Protein AF-A0A955P4W9-F1 (afdb_monomer)

pLDDT: mean 88.77, std 9.17, range [61.41, 98.38]

Structure (mmCIF, N/CA/C/O backbone):
data_AF-A0A955P4W9-F1
#
_entry.id   AF-A0A955P4W9-F1
#
loop_
_atom_site.group_PDB
_atom_site.id
_atom_site.type_symbol
_atom_site.label_atom_id
_atom_site.label_alt_id
_atom_site.label_comp_id
_atom_site.label_asym_id
_atom_site.label_entity_id
_atom_site.label_seq_id
_atom_site.pdbx_PDB_ins_code
_atom_site.Cartn_x
_atom_site.Cartn_y
_atom_site.Cartn_z
_atom_site.occupancy
_atom_site.B_iso_or_equiv
_atom_site.auth_seq_id
_atom_site.auth_comp_id
_atom_site.auth_asym_id
_atom_site.auth_atom_id
_atom_site.pdbx_PDB_model_num
ATOM 1 N N . ASN A 1 1 ? -9.754 6.193 2.866 1.00 61.41 1 ASN A N 1
ATOM 2 C CA . ASN A 1 1 ? -10.206 5.032 3.671 1.00 61.41 1 ASN A CA 1
ATOM 3 C C . ASN A 1 1 ? -10.347 5.311 5.157 1.00 61.41 1 ASN A C 1
ATOM 5 O O . ASN A 1 1 ? -11.426 5.049 5.660 1.00 61.41 1 ASN A O 1
ATOM 9 N N . GLN A 1 2 ? -9.360 5.894 5.852 1.00 69.31 2 GLN A N 1
ATOM 10 C CA . GLN A 1 2 ? -9.447 6.160 7.303 1.00 69.31 2 GLN A CA 1
ATOM 11 C C . GLN A 1 2 ? -10.784 6.787 7.753 1.00 69.31 2 GLN A C 1
ATOM 13 O O . GLN A 1 2 ? -11.453 6.241 8.621 1.00 69.31 2 GLN A O 1
ATOM 18 N N . ALA A 1 3 ? -11.234 7.875 7.120 1.00 70.75 3 ALA A N 1
ATOM 19 C CA . ALA A 1 3 ? -12.503 8.521 7.476 1.00 70.75 3 ALA A CA 1
ATOM 20 C C . ALA A 1 3 ? -13.748 7.633 7.258 1.00 70.75 3 ALA A C 1
ATOM 22 O O . ALA A 1 3 ? -14.725 7.753 7.991 1.00 70.75 3 ALA A O 1
ATOM 23 N N . VAL A 1 4 ? -13.710 6.736 6.267 1.00 76.56 4 VAL A N 1
ATOM 24 C CA . VAL A 1 4 ? -14.805 5.800 5.961 1.00 76.56 4 VAL A CA 1
ATOM 25 C C . VAL A 1 4 ? -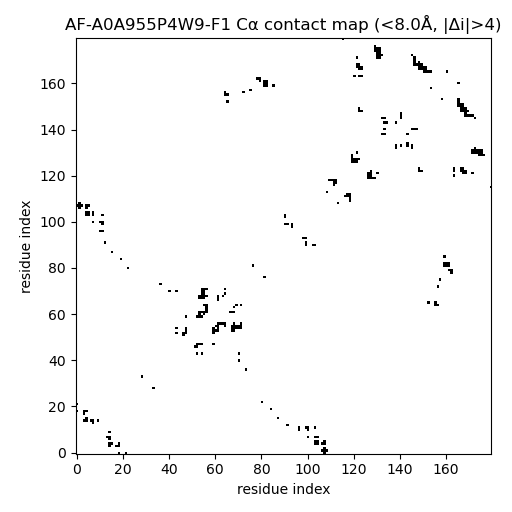14.832 4.664 6.977 1.00 76.56 4 VAL A C 1
ATOM 27 O O . VAL A 1 4 ? -15.879 4.393 7.555 1.00 76.56 4 VAL A O 1
ATOM 30 N N . LEU A 1 5 ? -13.668 4.077 7.262 1.00 79.00 5 LEU A N 1
ATOM 31 C CA . LEU A 1 5 ? -13.512 3.005 8.245 1.00 79.00 5 LEU A CA 1
ATOM 32 C C . LEU A 1 5 ? -13.791 3.474 9.680 1.00 79.00 5 LEU A C 1
ATOM 34 O O . LEU A 1 5 ? -14.217 2.680 10.505 1.00 79.00 5 LEU A O 1
ATOM 38 N N . MET A 1 6 ? -13.625 4.767 9.976 1.00 79.56 6 MET A N 1
ATOM 39 C CA . MET A 1 6 ? -14.023 5.359 11.260 1.00 79.56 6 MET A CA 1
ATOM 40 C C . MET A 1 6 ? -15.537 5.580 11.390 1.00 79.56 6 MET A C 1
ATOM 42 O O . MET A 1 6 ? -16.045 5.691 12.506 1.00 79.56 6 MET A O 1
ATOM 46 N N . ASN A 1 7 ? -16.286 5.631 10.283 1.00 79.38 7 ASN A N 1
ATOM 47 C CA . ASN A 1 7 ? -17.732 5.858 10.297 1.00 79.38 7 ASN A CA 1
ATOM 48 C C . ASN A 1 7 ? -18.530 4.541 10.389 1.00 79.38 7 ASN A C 1
ATOM 50 O O . ASN A 1 7 ? -19.458 4.287 9.622 1.00 79.38 7 ASN A O 1
ATOM 54 N N . VAL A 1 8 ? -18.199 3.703 11.376 1.00 78.94 8 VAL A N 1
ATOM 55 C CA . VAL A 1 8 ? -18.890 2.424 11.652 1.00 78.94 8 VAL A CA 1
ATOM 56 C C . VAL A 1 8 ? -20.293 2.584 12.261 1.00 78.94 8 VAL A C 1
ATOM 58 O O . VAL A 1 8 ? -20.957 1.599 12.605 1.00 78.94 8 VAL A O 1
ATOM 61 N N . GLY A 1 9 ? -20.775 3.820 12.428 1.00 75.25 9 GLY A N 1
ATOM 62 C CA . GLY A 1 9 ? -22.115 4.110 12.949 1.00 75.25 9 GLY A CA 1
ATOM 63 C C . GLY A 1 9 ? -23.231 3.508 12.090 1.00 75.25 9 GLY A C 1
ATOM 64 O O . GLY A 1 9 ? -24.272 3.127 12.619 1.00 75.25 9 GLY A O 1
ATOM 65 N N . GLU A 1 10 ? -22.982 3.341 10.789 1.00 79.44 10 GLU A N 1
ATOM 66 C CA . GLU A 1 10 ? -23.941 2.803 9.817 1.00 79.44 10 GLU A CA 1
ATOM 67 C C . GLU A 1 10 ? -23.910 1.266 9.675 1.00 79.44 10 GLU A C 1
ATOM 69 O O . GLU A 1 10 ? -24.785 0.711 9.006 1.00 79.44 10 GLU A O 1
ATOM 74 N N . GLY A 1 11 ? -22.953 0.588 10.326 1.00 90.81 11 GLY A N 1
ATOM 75 C CA . GLY A 1 11 ? -22.714 -0.861 10.240 1.00 90.81 11 GLY A CA 1
ATOM 76 C C . GLY A 1 11 ? -21.367 -1.199 9.592 1.00 90.81 11 GLY A C 1
ATOM 77 O O . GLY A 1 11 ? -20.905 -0.469 8.716 1.00 90.81 11 GLY A O 1
ATOM 78 N N . SER A 1 12 ? -20.734 -2.285 10.039 1.00 93.38 12 SER A N 1
ATOM 79 C CA . SER A 1 12 ? -19.417 -2.729 9.566 1.00 93.38 12 SER A CA 1
ATOM 80 C 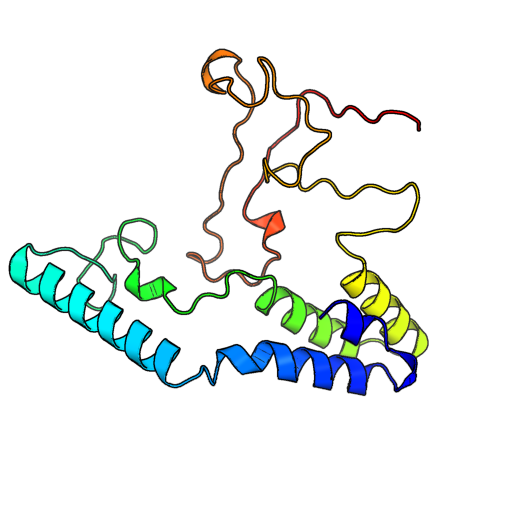C . SER A 1 12 ? -19.423 -3.070 8.073 1.00 93.38 12 SER A C 1
ATOM 82 O O . SER A 1 12 ? -18.613 -2.523 7.330 1.00 93.38 12 SER A O 1
ATOM 84 N N . ASP A 1 13 ? -20.408 -3.846 7.615 1.00 93.31 13 ASP A N 1
ATOM 85 C CA . ASP A 1 13 ? -20.540 -4.249 6.208 1.00 93.31 13 ASP A CA 1
ATOM 86 C C . ASP A 1 13 ? -20.667 -3.034 5.268 1.00 93.31 13 ASP A C 1
ATOM 88 O O . ASP A 1 13 ? -20.016 -2.975 4.231 1.00 93.31 13 ASP A O 1
ATOM 92 N N . LYS A 1 14 ? -21.430 -2.001 5.659 1.00 93.69 14 LYS A N 1
ATOM 93 C CA . LYS A 1 14 ? -21.551 -0.762 4.864 1.00 93.69 14 LYS A CA 1
ATOM 94 C C . LYS A 1 14 ? -20.262 0.052 4.830 1.00 93.69 14 LYS A C 1
ATOM 96 O O . LYS A 1 14 ? -19.997 0.744 3.849 1.00 93.69 14 LYS A O 1
ATOM 101 N N . ALA A 1 15 ? -19.498 0.049 5.922 1.00 94.25 15 ALA A N 1
ATOM 102 C CA . ALA A 1 15 ? -18.210 0.730 5.964 1.00 94.25 15 ALA A CA 1
ATOM 103 C C . ALA A 1 15 ? -17.190 0.024 5.057 1.00 94.25 15 ALA A C 1
ATOM 105 O O . ALA A 1 15 ? -16.454 0.710 4.349 1.00 94.25 15 ALA A O 1
ATOM 106 N N . ILE A 1 16 ? -17.201 -1.315 5.040 1.00 95.19 16 ILE A N 1
ATOM 107 C CA . ILE A 1 16 ? -16.397 -2.140 4.129 1.00 95.19 16 ILE A CA 1
ATOM 108 C C . ILE A 1 16 ? -16.798 -1.869 2.678 1.00 95.19 16 ILE A C 1
ATOM 110 O O . ILE A 1 16 ? -15.950 -1.429 1.914 1.00 95.19 16 ILE A O 1
ATOM 114 N N . GLU A 1 17 ? -18.084 -1.978 2.328 1.00 95.31 17 GLU A N 1
ATOM 115 C CA . GLU A 1 17 ? -18.583 -1.741 0.961 1.00 95.31 17 GLU A CA 1
ATOM 116 C C . GLU A 1 17 ? -18.163 -0.359 0.427 1.00 95.31 17 GLU A C 1
ATOM 118 O O . GLU A 1 17 ? -17.693 -0.213 -0.702 1.00 95.31 17 GLU A O 1
ATOM 123 N N . LYS A 1 18 ? -18.268 0.684 1.262 1.00 95.06 18 LYS A N 1
ATOM 124 C CA . LYS A 1 18 ? -17.809 2.033 0.902 1.00 95.06 18 LYS A CA 1
ATOM 125 C C . LYS A 1 18 ? -16.294 2.106 0.713 1.00 95.06 18 LYS A C 1
ATOM 127 O O . LYS A 1 18 ? -15.834 2.820 -0.175 1.00 95.06 18 LYS A O 1
ATOM 132 N N . ALA A 1 19 ? -15.516 1.439 1.563 1.00 94.75 19 ALA A N 1
ATOM 133 C CA . ALA A 1 19 ? -14.062 1.431 1.454 1.00 94.75 19 ALA A CA 1
ATOM 134 C C . ALA A 1 19 ? -13.599 0.661 0.207 1.00 94.75 19 ALA A C 1
ATOM 136 O O . ALA A 1 19 ? -12.754 1.165 -0.528 1.00 94.75 19 ALA A O 1
ATOM 137 N N . GLU A 1 20 ? -14.192 -0.499 -0.067 1.00 95.44 20 GLU A N 1
ATOM 138 C CA . GLU A 1 20 ? -13.963 -1.291 -1.278 1.00 95.44 20 GLU A CA 1
ATOM 139 C C . GLU A 1 20 ? -14.326 -0.507 -2.536 1.00 95.44 20 GLU A C 1
ATOM 141 O O . GLU A 1 20 ? -13.538 -0.472 -3.475 1.00 95.44 20 GLU A O 1
ATOM 146 N N . SER A 1 21 ? -15.457 0.207 -2.535 1.00 95.00 21 SER A N 1
ATOM 147 C CA . SER A 1 21 ? -15.841 1.058 -3.664 1.00 95.00 21 SER A CA 1
ATOM 148 C C . SER A 1 21 ? -14.802 2.139 -3.963 1.00 95.00 21 SER A C 1
ATOM 150 O O . SER A 1 21 ? -14.566 2.416 -5.133 1.00 95.00 21 SER A O 1
ATOM 152 N N . ILE A 1 22 ? -14.188 2.745 -2.940 1.00 94.19 22 ILE A N 1
ATOM 153 C CA . ILE A 1 22 ? -13.123 3.746 -3.127 1.00 94.19 22 ILE A CA 1
ATOM 154 C C . ILE A 1 22 ? -11.854 3.082 -3.665 1.00 94.19 22 ILE A C 1
ATOM 156 O O . ILE A 1 22 ? -11.190 3.627 -4.541 1.00 94.19 22 ILE A O 1
ATOM 160 N N . LEU A 1 23 ? -11.497 1.906 -3.144 1.00 94.38 23 LEU A N 1
ATOM 161 C CA . LEU A 1 23 ? -10.341 1.152 -3.629 1.00 94.38 23 LEU A CA 1
ATOM 162 C C . LEU A 1 23 ? -10.510 0.740 -5.100 1.00 94.38 23 LEU A C 1
ATOM 164 O O . LEU A 1 23 ? -9.555 0.846 -5.871 1.00 94.38 23 LEU A O 1
ATOM 168 N N . ALA A 1 24 ? -11.723 0.346 -5.490 1.00 94.25 24 ALA A N 1
ATOM 169 C CA . ALA A 1 24 ? -12.083 -0.058 -6.845 1.00 94.25 24 ALA A CA 1
ATOM 170 C C . ALA A 1 24 ? -12.104 1.100 -7.861 1.00 94.25 24 ALA A C 1
ATOM 172 O O . ALA A 1 24 ? -12.077 0.846 -9.064 1.00 94.25 24 ALA A O 1
ATOM 173 N N . GLU A 1 25 ? -12.085 2.371 -7.432 1.00 92.69 25 GLU A N 1
ATOM 174 C CA . GLU A 1 25 ? -11.976 3.517 -8.356 1.00 92.69 25 GLU A CA 1
ATOM 175 C C . GLU A 1 25 ? -10.726 3.424 -9.248 1.00 92.69 25 GLU A C 1
ATOM 177 O O . GLU A 1 25 ? -10.744 3.877 -10.392 1.00 92.69 25 GLU A O 1
ATOM 182 N N . ALA A 1 26 ? -9.653 2.789 -8.761 1.00 91.31 26 ALA A N 1
ATOM 183 C CA . ALA A 1 26 ? -8.431 2.594 -9.538 1.00 91.31 26 ALA A CA 1
ATOM 184 C C . ALA A 1 26 ? -8.606 1.634 -10.733 1.00 91.31 26 ALA A C 1
ATOM 186 O O . ALA A 1 26 ? -7.827 1.713 -11.679 1.00 91.31 26 ALA A O 1
ATOM 187 N N . ASP A 1 27 ? -9.634 0.777 -10.729 1.00 92.75 27 ASP A N 1
ATOM 188 C CA . ASP A 1 27 ? -9.938 -0.142 -11.839 1.00 92.75 27 ASP A CA 1
ATOM 189 C C . ASP A 1 27 ? -10.710 0.560 -12.970 1.00 92.75 27 ASP A C 1
ATOM 191 O O . ASP A 1 27 ? -10.841 0.043 -14.085 1.00 92.75 27 ASP A O 1
ATOM 195 N N . HIS A 1 28 ? -11.221 1.761 -12.692 1.00 93.62 28 HIS A N 1
ATOM 196 C CA . HIS A 1 28 ? -11.973 2.596 -13.622 1.00 93.62 28 HIS A CA 1
ATOM 197 C C . HIS A 1 28 ? -11.404 4.019 -13.648 1.00 93.62 28 HIS A C 1
ATOM 199 O O . HIS A 1 28 ? -12.106 4.981 -13.316 1.00 93.62 28 HIS A O 1
ATOM 205 N N . PRO A 1 29 ? -10.123 4.178 -14.027 1.00 92.12 29 PRO A N 1
ATOM 206 C CA . PRO A 1 29 ? -9.473 5.470 -13.961 1.00 92.12 29 PRO A CA 1
ATOM 207 C C . PRO A 1 29 ? -10.071 6.443 -14.995 1.00 92.12 29 PRO A C 1
ATOM 209 O O . PRO A 1 29 ? -10.583 6.017 -16.037 1.00 92.12 29 PRO A O 1
ATOM 212 N N . PRO A 1 30 ? -9.976 7.766 -14.758 1.00 95.00 30 PRO A N 1
ATOM 213 C CA . PRO A 1 30 ? -10.350 8.770 -15.748 1.00 95.00 30 PRO A CA 1
ATOM 214 C C . PRO A 1 30 ? -9.655 8.532 -17.093 1.00 95.00 30 PRO A C 1
ATOM 216 O O . PRO A 1 30 ? -8.558 7.961 -17.153 1.00 95.00 30 PRO A O 1
ATOM 219 N N . LYS A 1 31 ? -10.273 9.003 -18.182 1.00 96.00 31 LYS A N 1
ATOM 220 C CA . LYS A 1 31 ? -9.756 8.798 -19.542 1.00 96.00 31 LYS A CA 1
ATOM 221 C C . LYS A 1 31 ? -8.309 9.275 -19.675 1.00 96.00 31 LYS A C 1
ATOM 223 O O . LYS A 1 31 ? -7.508 8.603 -20.303 1.00 96.00 31 LYS A O 1
ATOM 228 N N . GLU A 1 32 ? -7.959 10.383 -19.035 1.00 96.56 32 GLU A N 1
ATOM 229 C CA . GLU A 1 32 ? -6.618 10.966 -19.077 1.00 96.56 32 GLU A CA 1
ATOM 230 C C . GLU A 1 32 ? -5.553 10.011 -18.520 1.00 96.56 32 GLU A C 1
ATOM 232 O O . GLU A 1 32 ? -4.461 9.910 -19.072 1.00 96.56 32 GLU A O 1
ATOM 237 N N . ILE A 1 33 ? -5.873 9.281 -17.448 1.00 94.75 33 ILE A N 1
ATOM 238 C CA . ILE A 1 33 ? -4.969 8.296 -16.844 1.00 94.75 33 ILE A CA 1
ATOM 239 C C . ILE A 1 33 ? -4.866 7.049 -17.729 1.00 94.75 33 ILE A C 1
ATOM 241 O O . ILE A 1 33 ? -3.767 6.528 -17.914 1.00 94.75 33 ILE A O 1
ATOM 245 N N . SER A 1 34 ? -5.981 6.606 -18.320 1.00 95.38 34 SER A N 1
ATOM 246 C CA . SER A 1 34 ? -5.978 5.510 -19.303 1.00 95.38 34 SER A CA 1
ATOM 247 C C . SER A 1 34 ? -5.113 5.850 -20.524 1.00 95.38 34 SER A C 1
ATOM 249 O O . SER A 1 34 ? -4.244 5.065 -20.895 1.00 95.38 34 SER A O 1
ATOM 251 N N . ASP A 1 35 ? -5.279 7.052 -21.085 1.00 97.38 35 ASP A N 1
ATOM 252 C CA . ASP A 1 35 ? -4.497 7.555 -22.220 1.00 97.38 35 ASP A CA 1
ATOM 253 C C . ASP A 1 35 ? -2.992 7.626 -21.861 1.00 97.38 35 ASP A C 1
ATOM 255 O O . ASP A 1 35 ? -2.131 7.244 -22.653 1.00 97.38 35 ASP A O 1
ATOM 259 N N . MET A 1 36 ? -2.646 8.072 -20.644 1.00 96.88 36 MET A N 1
ATOM 260 C CA . MET A 1 36 ? -1.255 8.082 -20.163 1.00 96.88 36 MET A CA 1
ATOM 261 C C . MET A 1 36 ? -0.673 6.673 -20.026 1.00 96.88 36 MET A C 1
ATOM 263 O O . MET A 1 36 ? 0.496 6.458 -20.350 1.00 96.88 36 MET A O 1
ATOM 267 N N . ARG A 1 37 ? -1.472 5.714 -19.547 1.00 96.12 37 ARG A N 1
ATOM 268 C CA . ARG A 1 37 ? -1.068 4.311 -19.440 1.00 96.12 37 ARG A CA 1
ATOM 269 C C . ARG A 1 37 ? -0.760 3.732 -20.820 1.00 96.12 37 ARG A C 1
ATOM 271 O O . ARG A 1 37 ? 0.291 3.121 -20.993 1.00 96.12 37 ARG A O 1
ATOM 278 N N . GLU A 1 38 ? -1.638 3.950 -21.799 1.00 97.50 38 GLU A N 1
ATOM 279 C CA . GLU A 1 38 ? -1.414 3.545 -23.194 1.00 97.50 38 GLU A CA 1
ATOM 280 C C . GLU A 1 38 ? -0.147 4.189 -23.766 1.00 97.50 38 GLU A C 1
ATOM 282 O O . GLU A 1 38 ? 0.700 3.496 -24.322 1.00 97.50 38 GLU A O 1
ATOM 287 N N . TYR A 1 39 ? 0.065 5.480 -23.510 1.00 98.12 39 TYR A N 1
ATOM 288 C CA . TYR A 1 39 ? 1.277 6.167 -23.947 1.00 98.12 39 TYR A CA 1
ATOM 289 C C . TYR A 1 39 ? 2.564 5.564 -23.352 1.00 98.12 39 TYR A C 1
ATOM 291 O O . TYR A 1 39 ? 3.572 5.445 -24.047 1.00 98.12 39 TYR A O 1
ATOM 299 N N . ILE A 1 40 ? 2.553 5.126 -22.086 1.00 97.50 40 ILE A N 1
ATOM 300 C CA . ILE A 1 40 ? 3.691 4.405 -21.484 1.00 97.50 40 ILE A CA 1
ATOM 301 C C . ILE A 1 40 ? 3.936 3.067 -22.198 1.00 97.50 40 ILE A C 1
ATOM 303 O O . ILE A 1 40 ? 5.091 2.702 -22.431 1.00 97.50 40 ILE A O 1
ATOM 307 N N . VAL A 1 41 ? 2.871 2.340 -22.553 1.00 97.88 41 VAL A N 1
ATOM 308 C CA . VAL A 1 41 ? 2.959 1.066 -23.288 1.00 97.88 41 VAL A CA 1
ATOM 309 C C . VAL A 1 41 ? 3.588 1.281 -24.667 1.00 97.88 41 VAL A C 1
ATOM 311 O O . VAL A 1 41 ? 4.479 0.514 -25.046 1.00 97.88 41 VAL A O 1
ATOM 314 N N . ASP A 1 42 ? 3.171 2.331 -25.375 1.00 98.25 42 ASP A N 1
ATOM 315 C CA . ASP A 1 42 ? 3.703 2.702 -26.689 1.00 98.25 42 ASP A CA 1
ATOM 316 C C . ASP A 1 42 ? 5.184 3.085 -26.598 1.00 98.25 42 ASP A C 1
ATOM 318 O O . ASP A 1 42 ? 6.013 2.526 -27.314 1.00 98.25 42 ASP A O 1
ATOM 322 N N . LEU A 1 43 ? 5.564 3.927 -25.630 1.00 98.06 43 LEU A N 1
ATOM 323 C CA . LEU A 1 43 ? 6.971 4.267 -25.387 1.00 98.06 43 LEU A CA 1
ATOM 324 C C . LEU A 1 43 ? 7.825 3.030 -25.076 1.00 98.06 43 LEU A C 1
ATOM 326 O O . LEU A 1 43 ? 8.975 2.935 -25.506 1.00 98.06 43 LEU A O 1
ATOM 330 N N . CYS A 1 44 ? 7.283 2.065 -24.332 1.00 97.19 44 CYS A N 1
ATOM 331 C CA . CYS A 1 44 ? 7.974 0.807 -24.062 1.00 97.19 44 CYS A CA 1
ATOM 332 C C . CYS A 1 44 ? 8.183 -0.024 -25.338 1.00 97.19 44 CYS A C 1
ATOM 334 O O . CYS A 1 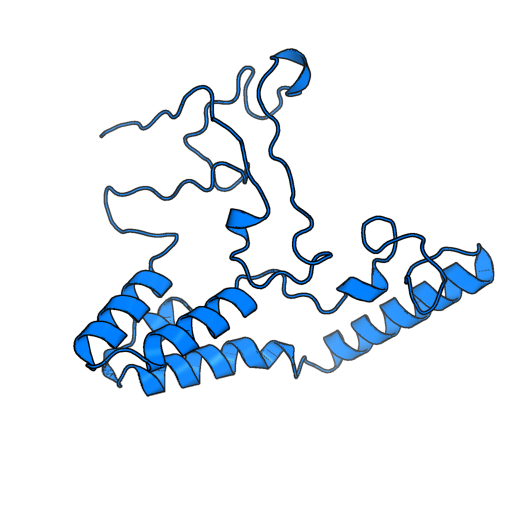44 ? 9.209 -0.697 -25.449 1.00 97.19 44 CYS A O 1
ATOM 336 N N . ALA A 1 45 ? 7.243 0.019 -26.289 1.00 98.00 45 ALA A N 1
ATOM 337 C CA . ALA A 1 45 ? 7.395 -0.607 -27.602 1.00 98.00 45 ALA A CA 1
ATOM 338 C C . ALA A 1 45 ? 8.453 0.112 -28.454 1.00 98.00 45 ALA A C 1
ATOM 340 O O . ALA A 1 45 ? 9.367 -0.542 -28.954 1.00 98.00 45 ALA A O 1
ATOM 341 N N . ASP A 1 46 ? 8.417 1.444 -28.517 1.00 98.31 46 ASP A N 1
ATOM 342 C CA . ASP A 1 46 ? 9.407 2.248 -29.246 1.00 98.31 46 ASP A CA 1
ATOM 343 C C . ASP A 1 46 ? 10.836 2.019 -28.719 1.00 98.31 46 ASP A C 1
ATOM 345 O O . ASP A 1 46 ? 11.801 1.915 -29.484 1.00 98.31 46 ASP A O 1
ATOM 349 N N . LEU A 1 47 ? 11.005 1.906 -27.397 1.00 97.19 47 LEU A N 1
ATOM 350 C CA . LEU A 1 47 ? 12.298 1.611 -26.767 1.00 97.19 47 LEU A CA 1
ATOM 351 C C . LEU A 1 47 ? 12.798 0.196 -27.092 1.00 97.19 47 LEU A C 1
ATOM 353 O O . LEU A 1 47 ? 14.003 -0.017 -27.262 1.00 97.19 47 LEU A O 1
ATOM 357 N N . TRP A 1 48 ? 11.892 -0.774 -27.200 1.00 97.44 48 TRP A N 1
ATOM 358 C CA . TRP A 1 48 ? 12.242 -2.116 -27.650 1.00 97.44 48 TRP A CA 1
ATOM 359 C C . TRP A 1 48 ? 12.690 -2.111 -29.116 1.00 97.44 48 TRP A C 1
ATOM 361 O O . TRP A 1 48 ? 13.755 -2.638 -29.430 1.00 97.44 48 TRP A O 1
ATOM 371 N N . GLU A 1 49 ? 11.933 -1.470 -30.004 1.00 98.12 49 GLU A N 1
ATOM 372 C CA . GLU A 1 49 ? 12.249 -1.429 -31.436 1.00 98.12 49 GLU A CA 1
ATOM 373 C C . GLU A 1 49 ? 13.537 -0.655 -31.739 1.00 98.12 49 GLU A C 1
ATOM 375 O O . GLU A 1 49 ? 14.324 -1.060 -32.595 1.00 98.12 49 GLU A O 1
ATOM 380 N N . SER A 1 50 ? 13.775 0.448 -31.028 1.00 98.38 50 SER A N 1
ATOM 381 C CA . SER A 1 50 ? 14.919 1.325 -31.287 1.00 98.38 50 SER A CA 1
ATOM 382 C C . SER A 1 50 ? 16.240 0.788 -30.738 1.00 98.38 50 SER A C 1
ATOM 384 O O . SER A 1 50 ? 17.265 0.871 -31.418 1.00 98.38 50 SER A O 1
ATOM 386 N N . ILE A 1 51 ? 16.242 0.270 -29.506 1.00 97.75 51 ILE A N 1
ATOM 387 C CA . ILE A 1 51 ? 17.475 -0.089 -28.786 1.00 97.75 51 ILE A CA 1
ATOM 388 C C . ILE A 1 51 ? 17.418 -1.461 -28.102 1.00 97.75 51 ILE A C 1
ATOM 390 O O . ILE A 1 51 ? 18.367 -1.830 -27.409 1.00 97.75 51 ILE A O 1
ATOM 394 N N . GLY A 1 52 ? 16.337 -2.224 -28.273 1.00 95.88 52 GLY A N 1
ATOM 395 C CA . GLY A 1 52 ? 16.176 -3.540 -27.652 1.00 95.88 52 GLY A CA 1
ATOM 396 C C . GLY A 1 52 ? 15.953 -3.484 -26.142 1.00 95.88 52 GLY A C 1
ATOM 397 O O . GLY A 1 52 ? 16.341 -4.413 -25.432 1.00 95.88 52 GLY A O 1
ATOM 398 N N . PHE A 1 53 ? 15.378 -2.397 -25.612 1.00 95.94 53 PHE A N 1
ATOM 399 C CA . PHE A 1 53 ? 15.171 -2.278 -24.170 1.00 95.94 53 PHE A CA 1
ATOM 400 C C . PHE A 1 53 ? 14.053 -3.209 -23.672 1.00 95.94 53 PHE A C 1
ATOM 402 O O . PHE A 1 53 ? 12.903 -3.113 -24.093 1.00 95.94 53 PHE A O 1
ATOM 409 N N . GLN A 1 54 ? 14.398 -4.114 -22.755 1.00 96.00 54 GLN A N 1
ATOM 410 C CA . GLN A 1 54 ? 13.525 -5.192 -22.287 1.00 96.00 54 GLN A CA 1
ATOM 411 C C . GLN A 1 54 ? 12.640 -4.741 -21.119 1.00 96.00 54 GLN A C 1
ATOM 413 O O . GLN A 1 54 ? 12.972 -4.964 -19.955 1.00 96.00 54 GLN A O 1
ATOM 418 N N . THR A 1 55 ? 11.514 -4.097 -21.423 1.00 96.38 55 THR A N 1
ATOM 419 C CA . THR A 1 55 ? 10.616 -3.508 -20.409 1.00 96.38 55 THR A CA 1
ATOM 420 C C . THR A 1 55 ? 9.577 -4.466 -19.824 1.00 96.38 55 THR A C 1
ATOM 422 O O . THR A 1 55 ? 8.817 -4.065 -18.949 1.00 96.38 55 THR A O 1
ATOM 425 N N . SER A 1 56 ? 9.560 -5.728 -20.257 1.00 96.06 56 SER A N 1
ATOM 426 C CA . SER A 1 56 ? 8.647 -6.783 -19.795 1.00 96.06 56 SER A CA 1
ATOM 427 C C . SER A 1 56 ? 9.316 -8.149 -19.929 1.00 96.06 56 SER A C 1
ATOM 429 O O . SER A 1 56 ? 10.060 -8.381 -20.891 1.00 96.06 56 SER A O 1
ATOM 431 N N . VAL A 1 57 ? 9.047 -9.059 -18.990 1.00 94.31 57 VAL A N 1
ATOM 432 C CA . VAL A 1 57 ? 9.548 -10.442 -19.035 1.00 94.31 57 VAL A CA 1
ATOM 433 C C . VAL A 1 57 ? 8.905 -11.203 -20.187 1.00 94.31 57 VAL A C 1
ATOM 435 O O . VAL A 1 57 ? 9.610 -11.706 -21.060 1.00 94.31 57 VAL A O 1
ATOM 438 N N . GLU A 1 58 ? 7.575 -11.260 -20.223 1.00 94.25 58 GLU A N 1
ATOM 439 C CA . GLU A 1 58 ? 6.850 -12.046 -21.224 1.00 94.25 58 GLU A CA 1
ATOM 440 C C . GLU A 1 58 ? 6.942 -11.412 -22.617 1.00 94.25 58 GLU A C 1
ATOM 442 O O . GLU A 1 58 ? 7.206 -12.107 -23.598 1.00 94.25 58 GLU A O 1
ATOM 447 N N . LYS A 1 59 ? 6.775 -10.085 -22.713 1.00 95.38 59 LYS A N 1
ATOM 448 C CA . LYS A 1 59 ? 6.671 -9.399 -24.009 1.00 95.38 59 LYS A CA 1
ATOM 449 C C . LYS A 1 59 ? 8.026 -9.100 -24.653 1.00 95.38 59 LYS A C 1
ATOM 451 O O . LYS A 1 59 ? 8.155 -9.210 -25.870 1.00 95.38 59 LYS A O 1
ATOM 456 N N . TYR A 1 60 ? 9.026 -8.716 -23.858 1.00 95.56 60 TYR A N 1
ATOM 457 C CA . TYR A 1 60 ? 10.330 -8.246 -24.357 1.00 95.56 60 TYR A CA 1
ATOM 458 C C . TYR A 1 60 ? 11.522 -9.066 -23.833 1.00 95.56 60 TYR A C 1
ATOM 460 O O . TYR A 1 60 ? 12.681 -8.722 -24.078 1.00 95.56 60 TYR A O 1
ATOM 468 N N . GLY A 1 61 ? 11.265 -10.179 -23.139 1.00 93.31 61 GLY A N 1
ATOM 469 C CA . GLY A 1 61 ? 12.292 -11.143 -22.746 1.00 93.31 61 GLY A CA 1
ATOM 470 C C . GLY A 1 61 ? 13.225 -10.661 -21.636 1.00 93.31 61 GLY A C 1
ATOM 471 O O . GLY A 1 61 ? 14.380 -11.092 -21.594 1.00 93.31 61 GLY A O 1
ATOM 472 N N . ALA A 1 62 ? 12.770 -9.756 -20.762 1.00 93.38 62 ALA A N 1
ATOM 473 C CA . ALA A 1 62 ? 13.545 -9.364 -19.589 1.00 93.38 62 ALA A CA 1
ATOM 474 C C . ALA A 1 62 ? 13.871 -10.593 -18.720 1.00 93.38 62 ALA A C 1
ATOM 476 O O . ALA A 1 62 ? 13.047 -11.488 -18.545 1.00 93.38 62 ALA A O 1
ATOM 477 N N . ASN A 1 63 ? 15.075 -10.635 -18.144 1.00 88.56 63 ASN A N 1
ATOM 478 C CA . ASN A 1 63 ? 15.535 -11.800 -17.377 1.00 88.56 63 ASN A CA 1
ATOM 479 C C . ASN A 1 63 ? 14.703 -12.060 -16.107 1.00 88.56 63 ASN A C 1
ATOM 481 O O . ASN A 1 63 ? 14.564 -13.200 -15.672 1.00 88.56 63 ASN A O 1
ATOM 485 N N . SER A 1 64 ? 14.194 -11.001 -15.476 1.00 86.38 64 SER A N 1
ATOM 486 C CA . SER A 1 64 ? 13.261 -11.092 -14.355 1.00 86.38 64 SER A CA 1
ATOM 487 C C . SER A 1 64 ? 12.566 -9.756 -14.121 1.00 86.38 64 SER A C 1
ATOM 489 O O . SER A 1 64 ? 13.061 -8.706 -14.534 1.00 86.38 64 SER A O 1
ATOM 491 N N . GLY A 1 65 ? 11.470 -9.791 -13.362 1.00 83.31 65 GLY A N 1
ATOM 492 C CA . GLY A 1 65 ? 10.735 -8.597 -12.949 1.00 83.31 65 GLY A CA 1
ATOM 493 C C . GLY A 1 65 ? 11.567 -7.568 -12.162 1.00 83.31 65 GLY A C 1
ATOM 494 O O . GLY A 1 65 ? 11.281 -6.379 -12.159 1.00 83.31 65 GLY A O 1
ATOM 495 N N . HIS A 1 66 ? 12.673 -7.993 -11.539 1.00 73.31 66 HIS A N 1
ATOM 496 C CA . HIS A 1 66 ? 13.460 -7.148 -10.631 1.00 73.31 66 HIS A CA 1
ATOM 497 C C . HIS A 1 66 ? 14.287 -6.077 -11.359 1.00 73.31 66 HIS A C 1
ATOM 499 O O . HIS A 1 66 ? 14.863 -5.199 -10.716 1.00 73.31 66 HIS A O 1
ATOM 505 N N . ARG A 1 67 ? 14.460 -6.196 -12.682 1.00 74.44 67 ARG A N 1
ATOM 506 C CA . ARG A 1 67 ? 15.315 -5.300 -13.466 1.00 74.44 67 ARG A CA 1
ATOM 507 C C . ARG A 1 67 ? 14.623 -4.906 -14.756 1.00 74.44 67 ARG A C 1
ATOM 509 O O . ARG A 1 67 ? 14.408 -5.752 -15.612 1.00 74.44 67 ARG A O 1
ATOM 516 N N . ALA A 1 68 ? 14.371 -3.608 -14.900 1.00 80.62 68 ALA A N 1
ATOM 517 C CA . ALA A 1 68 ? 13.881 -2.958 -16.116 1.00 80.62 68 ALA A CA 1
ATOM 518 C C . ALA A 1 68 ? 12.497 -3.391 -16.632 1.00 80.62 68 ALA A C 1
ATOM 520 O O . ALA A 1 68 ? 11.957 -2.671 -17.464 1.00 80.62 68 ALA A O 1
ATOM 521 N N . ALA A 1 69 ? 11.893 -4.461 -16.102 1.00 92.94 69 ALA A N 1
ATOM 522 C CA . ALA A 1 69 ? 10.567 -4.969 -16.458 1.00 92.94 69 ALA A CA 1
ATOM 523 C C . ALA A 1 69 ? 9.402 -4.078 -15.966 1.00 92.94 69 ALA A C 1
ATOM 525 O O . ALA A 1 69 ? 8.407 -4.562 -15.439 1.00 92.94 69 ALA A O 1
ATOM 526 N N . ILE A 1 70 ? 9.546 -2.757 -16.090 1.00 92.06 70 ILE A N 1
ATOM 527 C CA . ILE A 1 70 ? 8.636 -1.746 -15.540 1.00 92.06 70 ILE A CA 1
ATOM 528 C C . ILE A 1 70 ? 7.197 -1.896 -16.039 1.00 92.06 70 ILE A C 1
ATOM 530 O O . ILE A 1 70 ? 6.269 -1.560 -15.311 1.00 92.06 70 ILE A O 1
ATOM 534 N N . LEU A 1 71 ? 7.011 -2.410 -17.259 1.00 95.31 71 LEU A N 1
ATOM 535 C CA . LEU A 1 71 ? 5.696 -2.554 -17.871 1.00 95.31 71 LEU A CA 1
ATOM 536 C C . LEU A 1 71 ? 4.845 -3.591 -17.131 1.00 95.31 71 LEU A C 1
ATOM 538 O O . LEU A 1 71 ? 3.633 -3.425 -17.044 1.00 95.31 71 LEU A O 1
ATOM 542 N N . ASP A 1 72 ? 5.481 -4.612 -16.552 1.00 94.94 72 ASP A N 1
ATOM 543 C CA . ASP A 1 72 ? 4.796 -5.687 -15.828 1.00 94.94 72 ASP A CA 1
ATOM 544 C C . ASP A 1 72 ? 4.209 -5.196 -14.486 1.00 94.94 72 ASP A C 1
ATOM 546 O O . ASP A 1 72 ? 3.311 -5.829 -13.939 1.00 94.94 72 ASP A O 1
ATOM 550 N N . TYR A 1 73 ? 4.681 -4.054 -13.967 1.00 93.12 73 TYR A N 1
ATOM 551 C CA . TYR A 1 73 ? 4.288 -3.493 -12.664 1.00 93.12 73 TYR A CA 1
ATOM 552 C C . TYR A 1 73 ? 3.471 -2.203 -12.764 1.00 93.12 73 TYR A C 1
ATOM 554 O O . TYR A 1 73 ? 3.191 -1.580 -11.742 1.00 93.12 73 TYR A O 1
ATOM 562 N N . LEU A 1 74 ? 3.107 -1.785 -13.980 1.00 92.56 74 LEU A N 1
ATOM 563 C CA . LEU A 1 74 ? 2.508 -0.474 -14.244 1.00 92.56 74 LEU A CA 1
ATOM 564 C C . LEU A 1 74 ? 1.236 -0.214 -13.423 1.00 92.56 74 LEU A C 1
ATOM 566 O O . LEU A 1 74 ? 0.998 0.914 -13.000 1.00 92.56 74 LEU A O 1
ATOM 570 N N . ASP A 1 75 ? 0.461 -1.269 -13.178 1.00 91.50 75 ASP A N 1
ATOM 571 C CA . ASP A 1 75 ? -0.839 -1.200 -12.508 1.00 91.50 75 ASP A CA 1
ATOM 572 C C . ASP A 1 75 ? -0.790 -1.678 -11.043 1.00 91.50 75 ASP A C 1
ATOM 574 O O . ASP A 1 75 ? -1.827 -1.823 -10.396 1.00 91.50 75 ASP A O 1
ATOM 578 N N . VAL A 1 76 ? 0.402 -1.945 -10.494 1.00 92.00 76 VAL A N 1
ATOM 579 C CA . VAL A 1 76 ? 0.539 -2.362 -9.090 1.00 92.00 76 VAL A CA 1
ATOM 580 C C . VAL A 1 76 ? 0.192 -1.186 -8.167 1.00 92.00 76 VAL A C 1
ATOM 582 O O . VAL A 1 76 ? 0.748 -0.095 -8.328 1.00 92.00 76 VAL A O 1
ATOM 585 N N . PRO A 1 77 ? -0.707 -1.368 -7.179 1.00 92.94 77 PRO A N 1
ATOM 586 C CA . PRO A 1 77 ? -1.108 -0.289 -6.291 1.00 92.94 77 PRO A CA 1
ATOM 587 C C . PRO A 1 77 ? 0.069 0.186 -5.434 1.00 92.94 77 PRO A C 1
ATOM 589 O O . PRO A 1 77 ? 0.741 -0.594 -4.767 1.00 92.94 77 PRO A O 1
ATOM 592 N N . LEU A 1 78 ? 0.271 1.505 -5.398 1.00 90.44 78 LEU A N 1
ATOM 593 C CA . LEU A 1 78 ? 1.273 2.165 -4.550 1.00 90.44 78 LEU A CA 1
ATOM 594 C C . LEU A 1 78 ? 0.735 2.511 -3.151 1.00 90.44 78 LEU A C 1
ATOM 596 O O . LEU A 1 78 ? 1.290 3.357 -2.452 1.00 90.44 78 LEU A O 1
ATOM 600 N N . ASN A 1 79 ? -0.376 1.895 -2.756 1.00 92.25 79 ASN A N 1
ATOM 601 C CA . ASN A 1 79 ? -1.009 2.051 -1.454 1.00 92.25 79 ASN A CA 1
ATOM 602 C C . ASN A 1 79 ? -1.331 0.669 -0.858 1.00 92.25 79 ASN A C 1
ATOM 604 O O . ASN A 1 79 ? -1.137 -0.365 -1.491 1.00 92.25 79 ASN A O 1
ATOM 608 N N . ASP A 1 80 ? -1.871 0.660 0.357 1.00 94.81 80 ASP A N 1
ATOM 609 C CA . ASP A 1 80 ? -2.216 -0.554 1.103 1.00 94.81 80 ASP A CA 1
ATOM 610 C C . ASP A 1 80 ? -3.481 -1.288 0.575 1.00 94.81 80 ASP A C 1
ATOM 612 O O . ASP A 1 80 ? -4.066 -2.084 1.306 1.00 94.81 80 ASP A O 1
ATOM 616 N N . ARG A 1 81 ? -3.940 -1.044 -0.670 1.00 95.62 81 ARG A N 1
ATOM 617 C CA . ARG A 1 81 ? -5.201 -1.591 -1.226 1.00 95.62 81 ARG A CA 1
ATOM 618 C C . ARG A 1 81 ? -5.331 -3.101 -1.049 1.00 95.62 81 ARG A C 1
ATOM 620 O O . ARG A 1 81 ? -6.296 -3.547 -0.442 1.00 95.62 81 ARG A O 1
ATOM 627 N N . TRP A 1 82 ? -4.370 -3.872 -1.559 1.00 96.44 82 TRP A N 1
ATOM 628 C CA . TRP A 1 82 ? -4.447 -5.336 -1.517 1.00 96.44 82 TRP A CA 1
ATOM 629 C C . TRP A 1 82 ? -4.465 -5.883 -0.091 1.00 96.44 82 TRP A C 1
ATOM 631 O O . TRP A 1 82 ? -5.205 -6.814 0.204 1.00 96.44 82 TRP A O 1
ATOM 641 N N . TRP A 1 83 ? -3.684 -5.275 0.802 1.00 97.38 83 TRP A N 1
ATOM 642 C CA . TRP A 1 83 ? -3.701 -5.648 2.210 1.00 97.38 83 TRP A CA 1
ATOM 643 C C . TRP A 1 83 ? -5.053 -5.326 2.854 1.00 97.38 83 TRP A C 1
ATOM 645 O O . TRP A 1 83 ? -5.591 -6.158 3.573 1.00 97.38 83 TRP A O 1
ATOM 655 N N . LEU A 1 84 ? -5.627 -4.150 2.581 1.00 97.50 84 LEU A N 1
ATOM 656 C CA . LEU A 1 84 ? -6.929 -3.753 3.123 1.00 97.50 84 LEU A CA 1
ATOM 657 C C . LEU A 1 84 ? -8.060 -4.675 2.664 1.00 97.50 84 LEU A C 1
ATOM 659 O O . LEU A 1 84 ? -8.888 -5.038 3.489 1.00 97.50 84 LEU A O 1
ATOM 663 N N . GLU A 1 85 ? -8.078 -5.066 1.390 1.00 97.38 85 GLU A N 1
ATOM 664 C CA . GLU A 1 85 ? -9.031 -6.053 0.862 1.00 97.38 85 GLU A CA 1
ATOM 665 C C . GLU A 1 85 ? -8.939 -7.376 1.647 1.00 97.38 85 GLU A C 1
ATOM 667 O O . GLU A 1 85 ? -9.945 -7.856 2.163 1.00 97.38 85 GLU A O 1
ATOM 672 N N . ASP A 1 86 ? -7.723 -7.899 1.860 1.00 98.00 86 ASP A N 1
ATOM 673 C CA . ASP A 1 86 ? -7.519 -9.121 2.655 1.00 98.00 86 ASP A CA 1
ATOM 674 C C . ASP A 1 86 ? -7.931 -8.942 4.128 1.00 98.00 86 ASP A C 1
ATOM 676 O O . ASP A 1 86 ? -8.347 -9.892 4.793 1.00 98.00 86 ASP A O 1
ATOM 680 N N . GLU A 1 87 ? -7.778 -7.740 4.688 1.00 97.81 87 GLU A N 1
ATOM 681 C CA . GLU A 1 87 ? -8.239 -7.436 6.043 1.00 97.81 87 GLU A CA 1
ATOM 682 C C . GLU A 1 87 ? -9.765 -7.325 6.129 1.00 97.81 87 GLU A C 1
ATOM 684 O O . GLU A 1 87 ? -10.336 -7.716 7.147 1.00 97.81 87 GLU A O 1
ATOM 689 N N . PHE A 1 88 ? -10.440 -6.841 5.086 1.00 97.56 88 PHE A N 1
ATOM 690 C CA . PHE A 1 88 ? -11.901 -6.792 5.039 1.00 97.56 88 PHE A CA 1
ATOM 691 C C . PHE A 1 88 ? -12.515 -8.188 4.986 1.00 97.56 88 PHE A C 1
ATOM 693 O O . PHE A 1 88 ? -13.455 -8.447 5.740 1.00 97.56 88 PHE A O 1
ATOM 700 N N . ASP A 1 89 ? -11.925 -9.107 4.219 1.00 97.94 89 ASP A N 1
ATOM 701 C CA . ASP A 1 89 ? -12.326 -10.517 4.214 1.00 97.94 89 ASP A CA 1
ATOM 702 C C . ASP A 1 89 ? -12.249 -11.118 5.628 1.00 97.94 89 ASP A C 1
ATOM 704 O O . ASP A 1 89 ? -13.212 -11.708 6.123 1.00 97.94 89 ASP A O 1
ATOM 708 N N . LYS A 1 90 ? -11.146 -10.873 6.348 1.00 97.94 90 LYS A N 1
ATOM 709 C CA . LYS A 1 90 ? -10.987 -11.324 7.745 1.00 97.94 90 LYS A CA 1
ATOM 710 C C . LYS A 1 90 ? -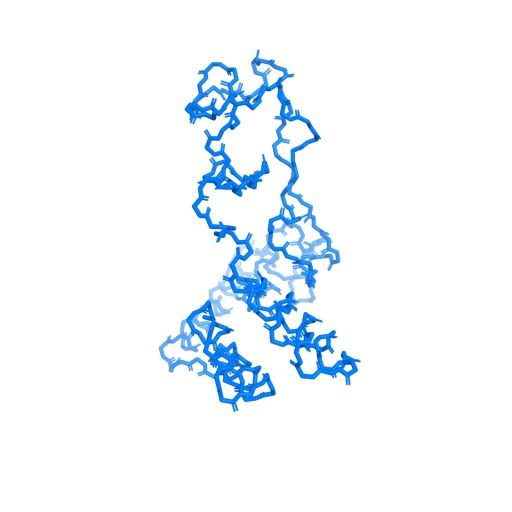12.009 -10.688 8.684 1.00 97.94 90 LYS A C 1
ATOM 712 O O . LYS A 1 90 ? -12.487 -11.342 9.609 1.00 97.94 90 LYS A O 1
ATOM 717 N N . VAL A 1 91 ? -12.339 -9.409 8.488 1.00 97.25 91 VAL A N 1
ATOM 718 C CA . VAL A 1 91 ? -13.379 -8.733 9.278 1.00 97.25 91 VAL A CA 1
ATOM 719 C C . VAL A 1 91 ? -14.741 -9.372 9.021 1.00 97.25 91 VAL A C 1
ATOM 721 O O . VAL A 1 91 ? -15.498 -9.576 9.970 1.00 97.25 91 VAL A O 1
ATOM 724 N N . ALA A 1 92 ? -15.061 -9.712 7.772 1.00 94.94 92 ALA A N 1
ATOM 725 C CA . ALA A 1 92 ? -16.341 -10.310 7.412 1.00 94.94 92 ALA A CA 1
ATOM 726 C C . ALA A 1 92 ? -16.596 -11.644 8.140 1.00 94.94 92 ALA A C 1
ATOM 728 O O . ALA A 1 92 ? -17.744 -11.917 8.504 1.00 94.94 92 ALA A O 1
ATOM 729 N N . GLU A 1 93 ? -15.534 -12.406 8.423 1.00 97.12 93 GLU A N 1
ATOM 730 C CA . GLU A 1 93 ? -15.554 -13.688 9.142 1.00 97.12 93 GLU A CA 1
ATOM 731 C C . GLU A 1 93 ? -15.765 -13.572 10.667 1.00 97.12 93 GLU A C 1
ATOM 733 O O . GLU A 1 93 ? -16.037 -14.577 11.328 1.00 97.12 93 GLU A O 1
ATOM 738 N N . LEU A 1 94 ? -15.669 -12.373 11.257 1.00 96.94 94 LEU A N 1
ATOM 739 C CA . LEU A 1 94 ? -15.851 -12.192 12.702 1.00 96.94 94 LEU A CA 1
ATOM 740 C C . LEU A 1 94 ? -17.307 -12.429 13.138 1.00 96.94 94 LEU A C 1
ATOM 742 O O . LEU A 1 94 ? -18.259 -11.970 12.507 1.00 96.94 94 LEU A O 1
ATOM 746 N N . GLU A 1 95 ? -17.475 -13.086 14.290 1.00 92.50 95 GLU A N 1
ATOM 747 C CA . GLU A 1 95 ? -18.773 -13.600 14.756 1.00 92.50 95 GLU A CA 1
ATOM 748 C C . GLU A 1 95 ? -19.806 -12.522 15.110 1.00 92.50 95 GLU A C 1
ATOM 750 O O . GLU A 1 95 ? -21.011 -12.769 15.049 1.00 92.50 95 GLU A O 1
ATOM 755 N N . ASN A 1 96 ? -19.364 -11.337 1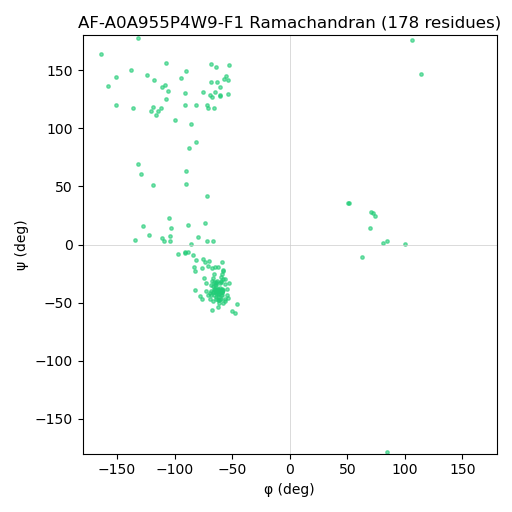5.541 1.00 94.69 96 ASN A N 1
ATOM 756 C CA . ASN A 1 96 ? -20.269 -10.299 16.017 1.00 94.69 96 ASN A CA 1
ATOM 757 C C . ASN A 1 96 ? -19.894 -8.907 15.514 1.00 94.69 96 ASN A C 1
ATOM 759 O O . ASN A 1 96 ? -18.729 -8.566 15.317 1.00 94.69 96 ASN A O 1
ATOM 763 N N . GLU A 1 97 ? -20.926 -8.079 15.374 1.00 95.38 97 GLU A N 1
ATOM 764 C CA . GLU A 1 97 ? -20.817 -6.727 14.834 1.00 95.38 97 GLU A CA 1
ATOM 765 C C . GLU A 1 97 ? -19.897 -5.826 15.669 1.00 95.38 97 GLU A C 1
ATOM 767 O O . GLU A 1 97 ? -19.207 -4.975 15.120 1.00 95.38 97 GLU A O 1
ATOM 772 N N . SER A 1 98 ? -19.839 -6.016 16.990 1.00 95.12 98 SER A N 1
ATOM 773 C CA . SER A 1 98 ? -18.952 -5.217 17.843 1.00 95.12 98 SER A CA 1
ATOM 774 C C . SER A 1 98 ? -17.481 -5.469 17.510 1.00 95.12 98 SER A C 1
ATOM 776 O O . SER A 1 98 ? -16.729 -4.511 17.347 1.00 95.12 98 SER A O 1
ATOM 778 N N . ALA A 1 99 ? -17.091 -6.737 17.351 1.00 96.25 99 ALA A N 1
ATOM 779 C CA . ALA A 1 99 ? -15.736 -7.131 16.978 1.00 96.25 99 ALA A CA 1
ATOM 780 C C . ALA A 1 99 ? -15.368 -6.623 15.578 1.00 96.25 99 ALA A C 1
ATOM 782 O O . ALA A 1 99 ? -14.268 -6.111 15.378 1.00 96.25 99 ALA A O 1
ATOM 783 N N . LYS A 1 100 ? -16.309 -6.684 14.625 1.00 96.94 100 LYS A N 1
ATOM 784 C CA . LYS A 1 100 ? -16.114 -6.111 13.286 1.00 96.94 100 LYS A CA 1
ATOM 785 C C . LYS A 1 100 ? -15.808 -4.619 13.351 1.00 96.94 100 LYS A C 1
ATOM 787 O O . LYS A 1 100 ? -14.820 -4.160 12.784 1.00 96.94 100 LYS A O 1
ATOM 792 N N . LYS A 1 101 ? -16.627 -3.855 14.078 1.00 95.56 101 LYS A N 1
ATOM 793 C CA . LYS A 1 101 ? -16.437 -2.405 14.229 1.00 95.56 101 LYS A CA 1
ATOM 794 C C . LYS A 1 101 ? -15.115 -2.059 14.903 1.00 95.56 101 LYS A C 1
ATOM 796 O O . LYS A 1 101 ? -14.441 -1.138 14.455 1.00 95.56 101 LYS A O 1
ATOM 801 N N . GLU A 1 102 ? -14.746 -2.787 15.953 1.00 94.56 102 GLU A N 1
ATOM 802 C CA . GLU A 1 102 ? -13.473 -2.593 16.649 1.00 94.56 102 GLU A CA 1
ATOM 803 C C . GLU A 1 102 ? -12.283 -2.826 15.711 1.00 94.56 102 GLU A C 1
ATOM 805 O O . GLU A 1 102 ? -11.409 -1.965 15.611 1.00 94.56 102 GLU A O 1
ATOM 810 N N . ARG A 1 103 ? -12.304 -3.918 14.933 1.00 96.19 103 ARG A N 1
ATOM 811 C CA . ARG A 1 103 ? -11.252 -4.208 13.953 1.00 96.19 103 ARG A CA 1
ATOM 812 C C . ARG A 1 103 ? -11.171 -3.147 12.851 1.00 96.19 103 ARG A C 1
ATOM 814 O O . ARG A 1 103 ? -10.073 -2.742 12.487 1.00 96.19 103 ARG A O 1
ATOM 821 N N . LEU A 1 104 ? -12.298 -2.642 12.347 1.00 95.62 104 LEU A N 1
ATOM 822 C CA . LEU A 1 104 ? -12.298 -1.563 11.346 1.00 95.62 104 LEU A CA 1
ATOM 823 C C . LEU A 1 104 ? -11.720 -0.251 11.896 1.00 95.62 104 LEU A C 1
ATOM 825 O O . LEU A 1 104 ? -10.979 0.433 11.191 1.00 95.62 104 LEU A O 1
ATOM 829 N N . ILE A 1 105 ? -12.012 0.085 13.157 1.00 93.56 105 ILE A N 1
ATOM 830 C CA . ILE A 1 105 ? -11.423 1.249 13.836 1.00 93.56 105 ILE A CA 1
ATOM 831 C C . ILE A 1 105 ? -9.911 1.067 14.008 1.00 93.56 105 ILE A C 1
ATOM 833 O O . ILE A 1 105 ? -9.160 2.028 13.832 1.00 93.56 105 ILE A O 1
ATOM 837 N N . GLU A 1 106 ? -9.450 -0.142 14.329 1.00 93.44 106 GLU A N 1
ATOM 838 C CA . GLU A 1 106 ? -8.022 -0.459 14.408 1.00 93.44 106 GLU A CA 1
ATOM 839 C C . GLU A 1 106 ? -7.336 -0.268 13.048 1.00 93.44 106 GLU A C 1
ATOM 841 O O . GLU A 1 106 ? -6.357 0.470 12.959 1.00 93.44 106 GLU A O 1
ATOM 846 N N . LEU A 1 107 ? -7.892 -0.844 11.974 1.00 94.94 107 LEU A N 1
ATOM 847 C CA . LEU A 1 107 ? -7.382 -0.673 10.607 1.00 94.94 107 LEU A CA 1
ATOM 848 C C . LEU A 1 107 ? -7.340 0.805 10.194 1.00 94.94 107 LEU A C 1
ATOM 850 O O . LEU A 1 107 ? -6.379 1.254 9.573 1.00 94.94 107 LEU A O 1
ATOM 854 N N . ALA A 1 108 ? -8.353 1.587 10.574 1.00 93.00 108 ALA A N 1
ATOM 855 C CA . ALA A 1 108 ? -8.393 3.018 10.294 1.00 93.00 108 ALA A CA 1
ATOM 856 C C . ALA A 1 108 ? -7.299 3.809 11.028 1.00 93.00 108 ALA A C 1
ATOM 858 O O . ALA A 1 108 ? -6.833 4.826 10.518 1.00 93.00 108 ALA A O 1
ATOM 859 N N . ASN A 1 109 ? -6.906 3.366 12.222 1.00 92.19 109 ASN A N 1
ATOM 860 C CA . ASN A 1 109 ? -5.926 4.041 13.073 1.00 92.19 109 ASN A CA 1
ATOM 861 C C . ASN A 1 109 ? -4.552 3.372 13.055 1.00 92.19 109 ASN A C 1
ATOM 863 O O . ASN A 1 109 ? -3.720 3.689 13.902 1.00 92.19 109 ASN A O 1
ATOM 867 N N . TRP A 1 110 ? -4.296 2.483 12.094 1.00 91.88 110 TRP A N 1
ATOM 868 C CA . TRP A 1 110 ? -3.092 1.658 12.074 1.00 91.88 110 TRP A CA 1
ATOM 869 C C . TRP A 1 110 ? -1.798 2.479 12.176 1.00 91.88 110 TRP A C 1
ATOM 871 O O . TRP A 1 110 ? -0.918 2.164 12.973 1.00 91.88 110 TRP A O 1
ATOM 881 N N . GLU A 1 111 ? -1.700 3.566 11.406 1.00 90.75 111 GLU A N 1
ATOM 882 C CA . GLU A 1 111 ? -0.542 4.476 11.425 1.00 90.75 111 GLU A CA 1
ATOM 883 C C . GLU A 1 111 ? -0.693 5.634 12.418 1.00 90.75 111 GLU A C 1
ATOM 885 O O . GLU A 1 111 ? 0.234 6.407 12.645 1.00 90.75 111 GLU A O 1
ATOM 890 N N . THR A 1 112 ? -1.871 5.775 13.024 1.00 89.62 112 THR A N 1
ATOM 891 C CA . THR A 1 112 ? -2.197 6.854 13.958 1.00 89.62 112 THR A CA 1
ATOM 892 C C . THR A 1 112 ? -2.845 6.277 15.218 1.00 89.62 112 THR A C 1
ATOM 894 O O . THR A 1 112 ? -4.032 6.519 15.452 1.00 89.62 112 THR A O 1
ATOM 897 N N . PRO A 1 113 ? -2.088 5.541 16.060 1.00 85.56 113 PRO A N 1
ATOM 898 C CA . PRO A 1 113 ? -2.624 4.771 17.192 1.00 85.56 113 PRO A CA 1
ATOM 899 C C . PRO A 1 113 ? -3.226 5.620 18.331 1.00 85.56 113 PRO A C 1
ATOM 901 O O . PRO A 1 113 ? -3.670 5.088 19.346 1.00 85.56 113 PRO A O 1
ATOM 904 N N . GLY A 1 114 ? -3.267 6.945 18.182 1.00 84.12 114 GLY A N 1
ATOM 905 C CA . GLY A 1 114 ? -3.891 7.870 19.122 1.00 84.12 114 GLY A CA 1
ATOM 906 C C . GLY A 1 114 ? -2.889 8.670 19.951 1.00 84.12 114 GLY A C 1
ATOM 907 O O . GLY A 1 114 ? -1.672 8.524 19.853 1.00 84.12 114 GLY A O 1
ATOM 908 N N . LYS A 1 115 ? -3.417 9.587 20.768 1.00 85.94 115 LYS A N 1
ATOM 909 C CA . LYS A 1 115 ? -2.606 10.541 21.535 1.00 85.94 115 LYS A CA 1
ATOM 910 C C . LYS A 1 115 ? -1.662 9.813 22.500 1.00 85.94 115 LYS A C 1
ATOM 912 O O . LYS A 1 115 ? -2.113 9.015 23.313 1.00 85.94 115 LYS A O 1
ATOM 917 N N . GLY A 1 116 ? -0.376 10.164 22.453 1.00 84.69 116 GLY A N 1
ATOM 918 C CA . GLY A 1 116 ? 0.660 9.581 23.315 1.00 84.69 116 GLY A CA 1
ATOM 919 C C . GLY A 1 116 ? 1.194 8.229 22.835 1.00 84.69 116 GLY A C 1
ATOM 920 O O . GLY A 1 116 ? 2.051 7.661 23.501 1.00 84.69 116 GLY A O 1
ATOM 921 N N . SER A 1 117 ? 0.711 7.734 21.693 1.00 87.56 117 SER A N 1
ATOM 922 C CA . SER A 1 117 ? 1.230 6.540 21.029 1.00 87.56 117 SER A CA 1
ATOM 923 C C . SER A 1 117 ? 2.004 6.927 19.771 1.00 87.56 117 SER A C 1
ATOM 925 O O . SER A 1 117 ? 1.766 7.985 19.186 1.00 87.56 117 SER A O 1
ATOM 927 N N . TYR A 1 118 ? 2.913 6.051 19.350 1.00 88.31 118 TYR A N 1
ATOM 928 C CA . TYR A 1 118 ? 3.749 6.242 18.169 1.00 88.31 118 TYR A CA 1
ATOM 929 C C . TYR A 1 118 ? 3.583 5.064 17.213 1.00 88.31 118 TYR A C 1
ATOM 931 O O . TYR A 1 118 ? 3.400 3.927 17.647 1.00 88.31 118 TYR A O 1
ATOM 939 N N . TYR A 1 119 ? 3.662 5.355 15.920 1.00 90.69 119 TYR A N 1
ATOM 940 C CA . TYR A 1 119 ? 3.820 4.368 14.864 1.00 90.69 119 TYR A CA 1
ATOM 941 C C . TYR A 1 119 ? 5.117 4.699 14.125 1.00 90.69 119 TYR A C 1
ATOM 943 O O . TYR A 1 119 ? 5.230 5.774 13.540 1.00 90.69 119 TYR A O 1
ATOM 951 N N . ASP A 1 120 ? 6.097 3.801 14.201 1.00 90.38 120 ASP A N 1
ATOM 952 C CA . ASP A 1 120 ? 7.374 3.924 13.500 1.00 90.38 120 ASP A CA 1
ATOM 953 C C . ASP A 1 120 ? 7.492 2.780 12.488 1.00 90.38 120 ASP A C 1
ATOM 955 O O . ASP A 1 120 ? 7.652 1.614 12.863 1.00 90.38 120 ASP A O 1
ATOM 959 N N . ASP A 1 121 ? 7.453 3.115 11.199 1.00 91.06 121 ASP A N 1
ATOM 960 C CA . ASP A 1 121 ? 7.854 2.191 10.140 1.00 91.06 121 ASP A CA 1
ATOM 961 C C . ASP A 1 121 ? 9.379 2.231 10.028 1.00 91.06 121 ASP A C 1
ATOM 963 O O . ASP A 1 121 ? 9.953 3.021 9.283 1.00 91.06 121 ASP A O 1
ATOM 967 N N . ILE A 1 122 ? 10.048 1.389 10.816 1.00 87.50 122 ILE A N 1
ATOM 968 C CA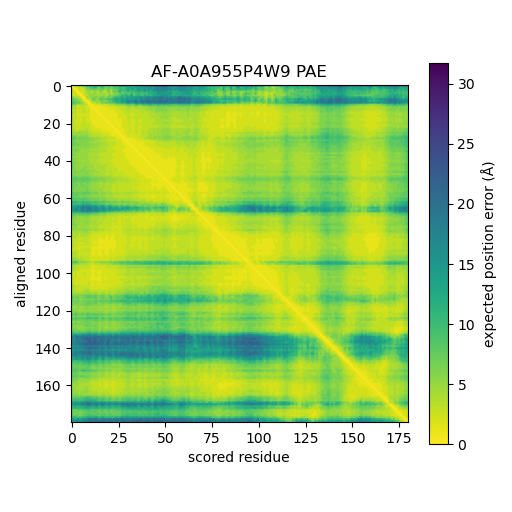 . ILE A 1 122 ? 11.510 1.379 10.969 1.00 87.50 122 ILE A CA 1
ATOM 969 C C . ILE A 1 122 ? 12.288 1.171 9.659 1.00 87.50 122 ILE A C 1
ATOM 971 O O . ILE A 1 122 ? 13.464 1.532 9.598 1.00 87.50 122 ILE A O 1
ATOM 975 N N . GLY A 1 123 ? 11.673 0.580 8.630 1.00 84.62 123 GLY A N 1
ATOM 976 C CA . GLY A 1 123 ? 12.284 0.428 7.310 1.00 84.62 123 GLY A CA 1
ATOM 977 C C . GLY A 1 123 ? 12.158 1.688 6.454 1.00 84.62 123 GLY A C 1
ATOM 978 O O . GLY A 1 123 ? 12.953 1.914 5.541 1.00 84.62 123 GLY A O 1
ATOM 979 N N . HIS A 1 124 ? 11.185 2.543 6.743 1.00 86.00 124 HIS A N 1
ATOM 980 C CA . HIS A 1 124 ? 10.870 3.698 5.925 1.00 86.00 124 HIS A CA 1
ATOM 981 C C . HIS A 1 124 ? 11.473 4.980 6.506 1.00 86.00 124 HIS A C 1
ATOM 983 O O . HIS A 1 124 ? 10.949 5.575 7.441 1.00 86.00 124 HIS A O 1
ATOM 989 N N . VAL A 1 125 ? 12.528 5.494 5.865 1.00 77.31 125 VAL A N 1
ATOM 990 C CA . VAL A 1 125 ? 13.280 6.684 6.323 1.00 77.31 125 VAL A CA 1
ATOM 991 C C . VAL A 1 125 ? 12.389 7.911 6.586 1.00 77.31 125 VAL A C 1
ATOM 993 O O . VAL A 1 125 ? 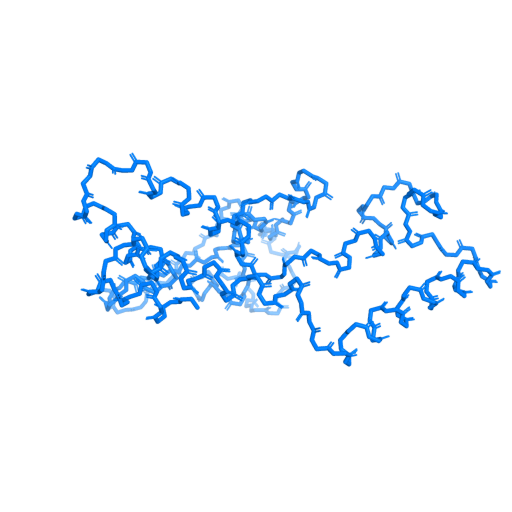12.670 8.701 7.482 1.00 77.31 125 VAL A O 1
ATOM 996 N N . GLY A 1 126 ? 11.302 8.080 5.826 1.00 82.38 126 GLY A N 1
ATOM 997 C CA . GLY A 1 126 ? 10.343 9.179 6.013 1.00 82.38 126 GLY A CA 1
ATOM 998 C C . GLY A 1 126 ? 9.253 8.946 7.072 1.00 82.38 126 GLY A C 1
ATOM 999 O O . GLY A 1 126 ? 8.526 9.880 7.384 1.00 82.38 126 GLY A O 1
ATOM 1000 N N . LEU A 1 127 ? 9.125 7.727 7.604 1.00 87.38 127 LEU A N 1
ATOM 1001 C CA . LEU A 1 127 ? 8.092 7.307 8.568 1.00 87.38 127 LEU A CA 1
ATOM 1002 C C . LEU A 1 127 ? 8.717 6.650 9.814 1.00 87.38 127 LEU A C 1
ATOM 1004 O O . LEU A 1 127 ? 8.028 6.012 10.606 1.00 87.38 127 LEU A O 1
ATOM 1008 N N . SER A 1 128 ? 10.025 6.846 10.002 1.00 87.56 128 SER A N 1
ATOM 1009 C CA . SER A 1 128 ? 10.812 6.344 11.126 1.00 87.56 128 SER A CA 1
ATOM 1010 C C . SER A 1 128 ? 11.436 7.492 11.947 1.00 87.56 128 SER A C 1
ATOM 1012 O O . SER A 1 128 ? 12.660 7.505 12.137 1.00 87.56 128 SER A O 1
ATOM 1014 N N . PRO A 1 129 ? 10.668 8.512 12.384 1.00 87.44 129 PRO A N 1
ATOM 1015 C CA . PRO A 1 129 ? 11.218 9.735 12.980 1.00 87.44 129 PRO A CA 1
ATOM 1016 C C . PRO A 1 129 ? 12.064 9.490 14.235 1.00 87.44 129 PRO A C 1
ATOM 1018 O O . PRO A 1 129 ? 12.952 10.287 14.537 1.00 87.44 129 PRO A O 1
ATOM 1021 N N . HIS A 1 130 ? 11.828 8.388 14.949 1.00 89.50 130 HIS A N 1
ATOM 1022 C CA . HIS A 1 130 ? 12.569 8.061 16.165 1.00 89.50 130 HIS A CA 1
ATOM 1023 C C . HIS A 1 130 ? 13.811 7.198 15.914 1.00 89.50 130 HIS A C 1
ATOM 1025 O O . HIS A 1 130 ? 14.593 6.985 16.845 1.00 89.50 130 HIS A O 1
ATOM 1031 N N . VAL A 1 131 ? 14.040 6.719 14.684 1.00 87.38 131 VAL A N 1
ATOM 1032 C CA . VAL A 1 131 ? 15.258 5.975 14.335 1.00 87.38 131 VAL A CA 1
ATOM 1033 C C . VAL A 1 131 ? 16.447 6.926 14.304 1.00 87.38 131 VAL A C 1
ATOM 1035 O O . VAL A 1 131 ? 16.536 7.846 13.491 1.00 87.38 131 VAL A O 1
ATOM 1038 N N . VAL A 1 132 ? 17.411 6.685 15.192 1.00 84.75 132 VAL A N 1
ATOM 1039 C CA . VAL A 1 132 ? 18.645 7.469 15.233 1.00 84.75 132 VAL A CA 1
ATOM 1040 C C . VAL A 1 132 ? 19.648 6.877 14.248 1.00 84.75 132 VAL A C 1
ATOM 1042 O O . VAL A 1 132 ? 20.292 5.866 14.530 1.00 84.75 132 VAL A O 1
ATOM 1045 N N . PHE A 1 133 ? 19.818 7.544 13.107 1.00 76.81 133 PHE A N 1
ATOM 1046 C CA . PHE A 1 133 ? 20.842 7.210 12.117 1.00 76.81 133 PHE A CA 1
ATOM 1047 C C . PHE A 1 133 ? 22.205 7.804 12.518 1.00 76.81 133 PHE A C 1
ATOM 1049 O O . PHE A 1 133 ? 22.331 9.029 12.644 1.00 76.81 133 PHE A O 1
ATOM 1056 N N . PRO A 1 134 ? 23.252 6.983 12.727 1.00 72.00 134 PRO A N 1
ATOM 1057 C CA . PRO A 1 134 ? 24.589 7.489 13.020 1.00 72.00 134 PRO A CA 1
ATOM 1058 C C . PRO A 1 134 ? 25.113 8.366 11.883 1.00 72.00 134 PRO A C 1
ATOM 1060 O O . PRO A 1 134 ? 25.102 7.965 10.725 1.00 72.00 134 PRO A O 1
ATOM 1063 N N . GLY A 1 135 ? 25.563 9.574 12.229 1.00 71.00 135 GLY A N 1
ATOM 1064 C CA . GLY A 1 135 ? 25.988 10.590 11.261 1.00 71.00 135 GLY A CA 1
ATOM 1065 C C . GLY A 1 135 ? 24.849 11.447 10.682 1.00 71.00 135 GLY A C 1
ATOM 1066 O O . GLY A 1 135 ? 25.118 12.330 9.870 1.00 71.00 135 GLY A O 1
ATOM 1067 N N . GLY A 1 136 ? 23.604 11.249 11.133 1.00 67.81 136 GLY A N 1
ATOM 1068 C CA . GLY A 1 136 ? 22.436 12.034 10.722 1.00 67.81 136 GLY A CA 1
ATOM 1069 C C . GLY A 1 136 ? 21.793 11.548 9.420 1.00 67.81 136 GLY A C 1
ATOM 1070 O O . GLY A 1 136 ? 22.234 10.576 8.816 1.00 67.81 136 GLY A O 1
ATOM 1071 N N . ALA A 1 137 ? 20.745 12.240 8.965 1.00 61.78 137 ALA A N 1
ATOM 1072 C CA . ALA A 1 137 ? 19.915 11.812 7.828 1.00 61.78 137 ALA A CA 1
ATOM 1073 C C . ALA A 1 137 ? 20.662 11.709 6.480 1.00 61.78 137 ALA A C 1
ATOM 1075 O O . ALA A 1 137 ? 20.186 11.059 5.557 1.00 61.78 137 ALA A O 1
ATOM 1076 N N . SER A 1 138 ? 21.825 12.355 6.353 1.00 65.12 138 SER A N 1
ATOM 1077 C CA . SER A 1 138 ? 22.650 12.354 5.132 1.00 65.12 138 SER A CA 1
ATOM 1078 C C . SER A 1 138 ? 23.878 11.449 5.224 1.00 65.12 138 SER A C 1
ATOM 1080 O O . SER A 1 138 ? 24.704 11.430 4.311 1.00 65.12 138 SER A O 1
ATOM 1082 N N . ALA A 1 139 ? 24.042 10.722 6.328 1.00 66.88 139 ALA A N 1
ATOM 1083 C CA . ALA A 1 139 ? 25.151 9.803 6.483 1.00 66.88 139 ALA A CA 1
ATOM 1084 C C . ALA A 1 139 ? 25.017 8.626 5.525 1.00 66.88 139 ALA A C 1
ATOM 1086 O O . ALA A 1 139 ? 24.013 7.920 5.524 1.00 66.88 139 ALA A O 1
ATOM 1087 N N . HIS A 1 140 ? 26.070 8.375 4.745 1.00 67.19 140 HIS A N 1
ATOM 1088 C CA . HIS A 1 140 ? 26.131 7.164 3.945 1.00 67.19 140 HIS A CA 1
ATOM 1089 C C . HIS A 1 140 ? 26.202 5.954 4.893 1.00 67.19 140 HIS A C 1
ATOM 1091 O O . HIS A 1 140 ? 27.193 5.815 5.618 1.00 67.19 140 HIS A O 1
ATOM 1097 N N . PRO A 1 141 ? 25.218 5.044 4.890 1.00 64.50 141 PRO A N 1
ATOM 1098 C CA . PRO A 1 141 ? 25.111 4.007 5.919 1.00 64.50 141 PRO A CA 1
ATOM 1099 C C . PRO A 1 141 ? 26.325 3.070 6.000 1.00 64.50 141 PRO A C 1
ATOM 1101 O O . PRO A 1 141 ? 26.735 2.647 7.083 1.00 64.50 141 PRO A O 1
ATOM 1104 N N . MET A 1 142 ? 26.983 2.821 4.858 1.00 67.38 142 MET A N 1
ATOM 1105 C CA . MET A 1 142 ? 28.203 2.000 4.795 1.00 67.38 142 MET A CA 1
ATOM 1106 C C . MET A 1 142 ? 29.398 2.606 5.548 1.00 67.38 142 MET A C 1
ATOM 1108 O O . MET A 1 142 ? 30.328 1.874 5.878 1.00 67.38 142 MET A O 1
ATOM 1112 N N . LEU A 1 143 ? 29.395 3.914 5.836 1.00 71.06 143 LEU A N 1
ATOM 1113 C CA . LEU A 1 143 ? 30.456 4.555 6.624 1.00 71.06 143 LEU A CA 1
ATOM 1114 C C . LEU A 1 143 ? 30.352 4.207 8.113 1.00 71.06 143 LEU A C 1
ATOM 1116 O O . LEU A 1 143 ? 31.369 4.153 8.801 1.00 71.06 143 LEU A O 1
ATOM 1120 N N . TYR A 1 144 ? 29.139 3.944 8.599 1.00 68.31 144 TYR A N 1
ATOM 1121 C CA . TYR A 1 144 ? 28.854 3.761 10.023 1.00 68.31 144 TYR A CA 1
ATOM 1122 C C . TYR A 1 144 ? 28.518 2.315 10.400 1.00 68.31 144 TYR A C 1
ATOM 1124 O O . TYR A 1 144 ? 28.239 2.047 11.565 1.00 68.31 144 TYR A O 1
ATOM 1132 N N . LYS A 1 145 ? 28.585 1.380 9.437 1.00 71.81 145 LYS A N 1
ATOM 1133 C CA . LYS A 1 145 ? 28.241 -0.045 9.613 1.00 71.81 145 LYS A CA 1
ATOM 1134 C C . LYS A 1 145 ? 26.856 -0.253 10.236 1.00 71.81 145 LYS A C 1
ATOM 1136 O O . LYS A 1 145 ? 26.659 -1.184 11.013 1.00 71.81 145 LYS A O 1
ATOM 1141 N N . VAL A 1 146 ? 25.909 0.613 9.891 1.00 70.94 146 VAL A N 1
ATOM 1142 C CA . VAL A 1 146 ? 24.513 0.439 10.288 1.00 70.94 146 VAL A CA 1
ATOM 1143 C C . VAL A 1 146 ? 23.748 -0.366 9.239 1.00 70.94 146 VAL A C 1
ATOM 1145 O O . VAL A 1 146 ? 24.095 -0.285 8.057 1.00 70.94 146 VAL A O 1
ATOM 1148 N N . PRO A 1 147 ? 22.730 -1.148 9.645 1.00 73.12 147 PRO A N 1
ATOM 1149 C CA . PRO A 1 147 ? 21.827 -1.808 8.723 1.00 73.12 147 PRO A CA 1
ATOM 1150 C C . PRO A 1 147 ? 21.223 -0.799 7.751 1.00 73.12 147 PRO A C 1
ATOM 1152 O O . PRO A 1 147 ? 20.893 0.326 8.126 1.00 73.12 147 PRO A O 1
ATOM 1155 N N . ASN A 1 148 ? 21.084 -1.227 6.503 1.00 75.06 148 ASN A N 1
ATOM 1156 C CA . ASN A 1 148 ? 20.308 -0.513 5.505 1.00 75.06 148 ASN A CA 1
ATOM 1157 C C . ASN A 1 148 ? 18.899 -1.081 5.476 1.00 75.06 148 ASN A C 1
ATOM 1159 O O . ASN A 1 148 ? 18.758 -2.306 5.574 1.00 75.06 148 ASN A O 1
ATOM 1163 N N . PRO A 1 149 ? 17.875 -0.238 5.273 1.00 81.50 149 PRO A N 1
ATOM 1164 C CA . PRO A 1 149 ? 16.577 -0.745 4.892 1.00 81.50 149 PRO A CA 1
ATOM 1165 C C . PRO A 1 149 ? 16.710 -1.638 3.660 1.00 81.50 149 PRO A C 1
ATOM 1167 O O . PRO A 1 149 ? 17.367 -1.284 2.675 1.00 81.50 149 PRO A O 1
ATOM 1170 N N . THR A 1 150 ? 16.130 -2.824 3.753 1.00 85.75 150 THR A N 1
ATOM 1171 C CA . THR A 1 150 ? 16.103 -3.814 2.685 1.00 85.75 150 THR A CA 1
ATOM 1172 C C . THR A 1 150 ? 14.698 -3.865 2.121 1.00 85.75 150 THR A C 1
ATOM 1174 O O . THR A 1 150 ? 13.742 -4.085 2.861 1.00 85.75 150 THR A O 1
ATOM 1177 N N . PHE A 1 151 ? 14.591 -3.678 0.807 1.00 86.31 151 PHE A N 1
ATOM 1178 C CA . PHE A 1 151 ? 13.340 -3.827 0.076 1.00 86.31 151 PHE A CA 1
ATOM 1179 C C . PHE A 1 151 ? 13.208 -5.265 -0.414 1.00 86.31 151 PHE A C 1
ATOM 1181 O O . PHE A 1 151 ? 14.050 -5.760 -1.170 1.00 86.31 151 PHE A O 1
ATOM 1188 N N . TRP A 1 152 ? 12.155 -5.941 0.023 1.00 87.50 152 TRP A N 1
ATOM 1189 C CA . TRP A 1 152 ? 11.870 -7.316 -0.344 1.00 87.50 152 TRP A CA 1
ATOM 1190 C C . TRP A 1 152 ? 10.988 -7.371 -1.579 1.00 87.50 152 TRP A C 1
ATOM 1192 O O . TRP A 1 152 ? 9.918 -6.774 -1.616 1.00 87.50 152 TRP A O 1
ATOM 1202 N N . ASN A 1 153 ? 11.390 -8.177 -2.562 1.00 85.38 153 ASN A N 1
ATOM 1203 C CA . ASN A 1 153 ? 10.526 -8.493 -3.692 1.00 85.38 153 ASN A CA 1
ATOM 1204 C C . ASN A 1 153 ? 9.674 -9.737 -3.407 1.00 85.38 153 ASN A C 1
ATOM 1206 O O . ASN A 1 153 ? 9.853 -10.794 -4.018 1.00 85.38 153 ASN A O 1
ATOM 1210 N N . HIS A 1 154 ? 8.800 -9.644 -2.405 1.00 88.88 154 HIS A N 1
ATOM 1211 C CA . HIS A 1 154 ? 7.891 -10.734 -2.059 1.00 88.88 154 HIS A CA 1
ATOM 1212 C C . HIS A 1 154 ? 6.966 -11.059 -3.234 1.00 88.88 154 HIS A C 1
ATOM 1214 O O . HIS A 1 154 ? 6.441 -10.153 -3.873 1.00 88.88 154 HIS A O 1
ATOM 1220 N N . GLU A 1 155 ? 6.783 -12.353 -3.522 1.00 91.50 155 GLU A N 1
ATOM 1221 C CA . GLU A 1 155 ? 5.891 -12.835 -4.594 1.00 91.50 155 GLU A CA 1
ATOM 1222 C C . GLU A 1 155 ? 6.151 -12.150 -5.945 1.00 91.50 155 GLU A C 1
ATOM 1224 O O . GLU A 1 155 ? 5.239 -11.841 -6.704 1.00 91.50 155 GLU A O 1
ATOM 1229 N N . GLY A 1 156 ? 7.421 -11.857 -6.238 1.00 88.81 156 GLY A N 1
ATOM 1230 C CA . GLY A 1 156 ? 7.785 -1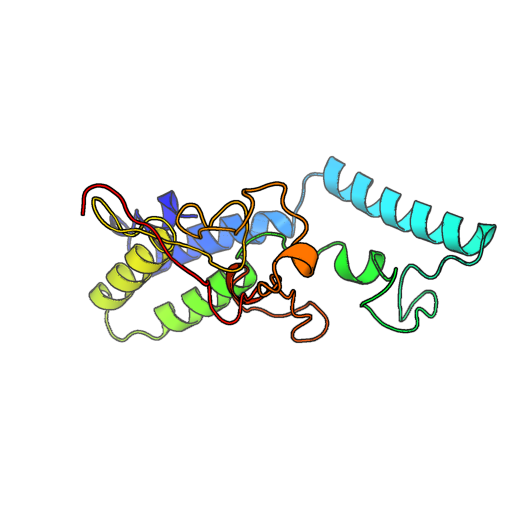1.201 -7.487 1.00 88.81 156 GLY A CA 1
ATOM 1231 C C . GLY A 1 156 ? 7.342 -9.739 -7.581 1.00 88.81 156 GLY A C 1
ATOM 1232 O O . GLY A 1 156 ? 7.393 -9.208 -8.679 1.00 88.81 156 GLY A O 1
ATOM 1233 N N . GLY A 1 157 ? 6.950 -9.093 -6.480 1.00 87.88 157 GLY A N 1
ATOM 1234 C CA . GLY A 1 157 ? 6.484 -7.699 -6.431 1.00 87.88 157 GLY A CA 1
ATOM 1235 C C . GLY A 1 157 ? 4.961 -7.562 -6.383 1.00 87.88 157 GLY A C 1
ATOM 1236 O O . GLY A 1 157 ? 4.452 -6.450 -6.307 1.00 87.88 157 GLY A O 1
ATOM 1237 N N . PHE A 1 158 ? 4.240 -8.686 -6.376 1.00 92.50 158 PHE A N 1
ATOM 1238 C CA . PHE A 1 158 ? 2.775 -8.749 -6.343 1.00 92.50 158 PHE A CA 1
ATOM 1239 C C . PHE A 1 158 ? 2.229 -9.148 -4.967 1.00 92.50 158 PHE A C 1
ATOM 1241 O O . PHE A 1 158 ? 1.131 -9.685 -4.848 1.00 92.50 158 PHE A O 1
ATOM 1248 N N . SER A 1 159 ? 3.009 -8.926 -3.911 1.00 94.12 159 SER A N 1
ATOM 1249 C CA . SER A 1 159 ? 2.625 -9.364 -2.576 1.00 94.12 159 SER A CA 1
ATOM 1250 C C . SER A 1 159 ? 1.544 -8.471 -1.974 1.00 94.12 159 SER A C 1
ATOM 1252 O O . SER A 1 159 ? 1.691 -7.253 -1.898 1.00 94.12 159 SER A O 1
ATOM 1254 N N . ARG A 1 160 ? 0.492 -9.109 -1.454 1.00 95.88 160 ARG A N 1
ATOM 1255 C CA . ARG A 1 160 ? -0.646 -8.461 -0.774 1.00 95.88 160 ARG A CA 1
ATOM 1256 C C . ARG A 1 160 ? -0.355 -8.065 0.678 1.00 95.88 160 ARG A C 1
ATOM 1258 O O 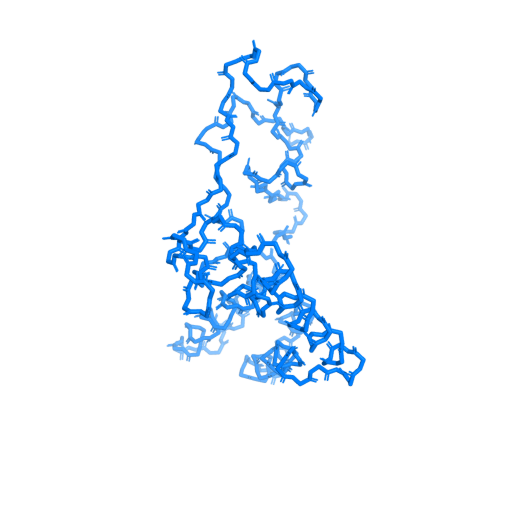. ARG A 1 160 ? -1.235 -7.620 1.407 1.00 95.88 160 ARG A O 1
ATOM 1265 N N . LYS A 1 161 ? 0.894 -8.220 1.126 1.00 95.06 161 LYS A N 1
ATOM 1266 C CA . LYS A 1 161 ? 1.335 -7.684 2.416 1.00 95.06 161 LYS A CA 1
ATOM 1267 C C . LYS A 1 161 ? 1.266 -6.159 2.407 1.00 95.06 161 LYS A C 1
ATOM 1269 O O . LYS A 1 161 ? 1.453 -5.518 1.374 1.00 95.06 161 LYS A O 1
ATOM 1274 N N . ARG A 1 162 ? 1.090 -5.598 3.600 1.00 93.62 162 ARG A N 1
ATOM 1275 C CA . ARG A 1 162 ? 1.144 -4.159 3.848 1.00 93.62 162 ARG A CA 1
ATOM 1276 C C . ARG A 1 162 ? 2.460 -3.545 3.364 1.00 93.62 162 ARG A C 1
ATOM 1278 O O . ARG A 1 162 ? 3.511 -4.170 3.520 1.00 93.62 162 ARG A O 1
ATOM 1285 N N . LEU A 1 163 ? 2.429 -2.312 2.852 1.00 91.12 163 LEU A N 1
ATOM 1286 C CA . LEU A 1 163 ? 3.614 -1.667 2.270 1.00 91.12 163 LEU A CA 1
ATOM 1287 C C . LEU A 1 163 ? 4.785 -1.542 3.249 1.00 91.12 163 LEU A C 1
ATOM 1289 O O . LEU A 1 163 ? 5.924 -1.848 2.890 1.00 91.12 163 LEU A O 1
ATOM 1293 N N . ALA A 1 164 ? 4.490 -1.200 4.504 1.00 91.31 164 ALA A N 1
ATOM 1294 C CA . ALA A 1 164 ? 5.468 -1.121 5.592 1.00 91.31 164 ALA A CA 1
ATOM 1295 C C . ALA A 1 164 ? 6.210 -2.448 5.858 1.00 91.31 164 ALA A C 1
ATOM 1297 O O . ALA A 1 164 ? 7.217 -2.479 6.555 1.00 91.31 164 ALA A O 1
ATOM 1298 N N . TRP A 1 165 ? 5.720 -3.577 5.339 1.00 91.62 165 TRP A N 1
ATOM 1299 C CA . TRP A 1 165 ? 6.358 -4.885 5.506 1.00 91.62 165 TRP A CA 1
ATOM 1300 C C . TRP A 1 165 ? 7.242 -5.280 4.322 1.00 91.62 165 TRP A C 1
ATOM 1302 O O . TRP A 1 165 ? 7.968 -6.269 4.417 1.00 91.62 165 TRP A O 1
ATOM 1312 N N . HIS A 1 166 ? 7.217 -4.518 3.225 1.00 89.88 166 HIS A N 1
ATOM 1313 C CA . HIS A 1 166 ? 8.130 -4.721 2.095 1.00 89.88 166 HIS A CA 1
ATOM 1314 C C . HIS A 1 166 ? 9.484 -4.058 2.318 1.00 89.88 166 HIS A C 1
ATOM 1316 O O . HIS A 1 166 ? 10.452 -4.450 1.674 1.00 89.88 166 HIS A O 1
ATOM 1322 N N . CYS A 1 167 ? 9.583 -3.091 3.234 1.00 88.25 167 CYS A N 1
ATOM 1323 C CA . CYS A 1 167 ? 10.845 -2.477 3.623 1.00 88.25 167 CYS A CA 1
ATOM 1324 C C . CYS A 1 167 ? 11.163 -2.816 5.078 1.00 88.25 167 CYS A C 1
ATOM 1326 O O . CYS A 1 167 ? 10.461 -2.386 5.986 1.00 88.25 167 CYS A O 1
ATOM 1328 N N . THR A 1 168 ? 12.231 -3.569 5.325 1.00 85.50 168 THR A N 1
ATOM 1329 C CA . THR A 1 168 ? 12.627 -3.922 6.695 1.00 85.50 168 THR A CA 1
ATOM 1330 C C . THR A 1 168 ? 13.997 -3.373 7.033 1.00 85.50 168 THR A C 1
ATOM 1332 O O . THR A 1 168 ? 14.925 -3.450 6.227 1.00 85.50 168 THR A O 1
ATOM 1335 N N . LEU A 1 169 ? 14.154 -2.919 8.269 1.00 83.50 169 LEU A N 1
ATOM 1336 C CA . LEU A 1 169 ? 15.445 -2.662 8.889 1.00 83.50 169 LEU A CA 1
ATOM 1337 C C . LEU A 1 169 ? 15.636 -3.696 10.002 1.00 83.50 169 LEU A C 1
ATOM 1339 O O . LEU A 1 169 ? 14.838 -3.702 10.933 1.00 83.50 169 LEU A O 1
ATOM 1343 N N . ASP A 1 170 ? 16.660 -4.555 9.907 1.00 75.31 170 ASP A N 1
ATOM 1344 C CA . ASP A 1 170 ? 16.860 -5.684 10.839 1.00 75.31 170 ASP A CA 1
ATOM 1345 C C . ASP A 1 170 ? 16.732 -5.267 12.309 1.00 75.31 170 ASP A C 1
ATOM 1347 O O . ASP A 1 170 ? 15.890 -5.782 13.041 1.00 75.31 170 ASP A O 1
ATOM 1351 N N . TRP A 1 171 ? 17.571 -4.321 12.744 1.00 73.06 171 TRP A N 1
ATOM 1352 C CA . TRP A 1 171 ? 17.470 -3.729 14.072 1.00 73.06 171 TRP A CA 1
ATOM 1353 C C . TRP A 1 171 ? 17.998 -2.289 14.064 1.00 73.06 171 TRP A C 1
ATOM 1355 O O . TRP A 1 171 ? 19.178 -2.072 13.746 1.00 73.06 171 TRP A O 1
ATOM 1365 N N . PRO A 1 172 ? 17.176 -1.281 14.414 1.00 79.50 172 PRO A N 1
ATOM 1366 C CA . PRO A 1 172 ? 17.683 0.070 14.594 1.00 79.50 172 PRO A CA 1
ATOM 1367 C C . PRO A 1 172 ? 18.688 0.079 15.752 1.00 79.50 172 PRO A C 1
ATOM 1369 O O . PRO A 1 172 ? 18.493 -0.567 16.779 1.00 79.50 172 PRO A O 1
ATOM 1372 N N . HIS A 1 173 ? 19.782 0.826 15.600 1.00 78.56 173 HIS A N 1
ATOM 1373 C CA . HIS A 1 173 ? 20.799 0.933 16.654 1.00 78.56 173 HIS A CA 1
ATOM 1374 C C . HIS A 1 173 ? 20.250 1.597 17.920 1.00 78.56 173 HIS A C 1
ATOM 1376 O O . HIS A 1 173 ? 20.660 1.268 19.032 1.00 78.56 173 HIS A O 1
ATOM 1382 N N . LEU A 1 174 ? 19.343 2.554 17.740 1.00 86.25 174 LEU A N 1
ATOM 1383 C CA . LEU A 1 174 ? 18.702 3.301 18.806 1.00 86.25 174 LEU A CA 1
ATOM 1384 C C . LEU A 1 174 ? 17.384 3.877 18.286 1.00 86.25 174 LEU A C 1
ATOM 1386 O O . LEU A 1 174 ? 17.343 4.450 17.195 1.00 86.25 174 LEU A O 1
ATOM 1390 N N . LEU A 1 175 ? 16.342 3.770 19.108 1.00 89.62 175 LEU A N 1
ATOM 1391 C CA . LEU A 1 175 ? 15.122 4.558 18.980 1.00 89.62 175 LEU A CA 1
ATOM 1392 C C . LEU A 1 175 ? 15.121 5.627 20.072 1.00 89.62 175 LEU A C 1
ATOM 1394 O O . LEU A 1 175 ? 15.408 5.321 21.233 1.00 89.62 175 LEU A O 1
ATOM 1398 N N . ARG A 1 176 ? 14.832 6.877 19.714 1.00 90.44 176 ARG A N 1
ATOM 1399 C CA . ARG A 1 176 ? 14.745 7.987 20.666 1.00 90.44 176 ARG A CA 1
ATOM 1400 C C . ARG A 1 176 ? 13.349 8.578 20.649 1.00 90.44 176 ARG A C 1
ATOM 1402 O O . ARG A 1 176 ? 12.952 9.173 19.658 1.00 90.44 176 ARG A O 1
ATOM 1409 N N . TYR A 1 177 ? 12.686 8.499 21.792 1.00 90.38 177 TYR A N 1
ATOM 1410 C CA . TYR A 1 177 ? 11.414 9.157 22.050 1.00 90.38 177 TYR A CA 1
ATOM 1411 C C . TYR A 1 177 ? 11.643 10.275 23.068 1.00 90.38 177 TYR A C 1
ATOM 1413 O O . TYR A 1 177 ? 12.353 10.078 24.057 1.00 90.38 177 TYR A O 1
ATOM 1421 N N . GLU A 1 178 ? 11.069 11.449 22.825 1.00 84.88 178 GLU A N 1
ATOM 1422 C CA . GLU A 1 178 ? 11.169 12.602 23.723 1.00 84.88 178 GLU A CA 1
ATOM 1423 C C . GLU A 1 178 ? 9.819 12.846 24.409 1.00 84.88 178 GLU A C 1
ATOM 1425 O O . GLU A 1 178 ? 8.774 12.781 23.768 1.00 84.88 178 GLU A O 1
ATOM 1430 N N . GLY A 1 179 ? 9.831 13.132 25.716 1.00 76.50 179 GLY A N 1
ATOM 1431 C CA . GLY A 1 179 ? 8.615 13.499 26.456 1.00 76.50 179 GLY A CA 1
ATOM 1432 C C . GLY A 1 179 ? 7.641 12.352 26.760 1.00 76.50 179 GLY A C 1
ATOM 1433 O O . GLY A 1 179 ? 6.452 12.621 26.932 1.00 76.50 179 GLY A O 1
ATOM 1434 N N . LEU A 1 180 ? 8.138 11.111 26.816 1.00 68.50 180 LEU A N 1
ATOM 1435 C CA . LEU A 1 180 ? 7.431 9.955 27.386 1.00 68.50 180 LEU A CA 1
ATOM 1436 C C . LEU A 1 180 ? 7.350 10.020 28.917 1.00 68.50 180 LEU A C 1
ATOM 1438 O O . LEU A 1 180 ? 8.352 10.444 29.541 1.00 68.50 180 LEU A O 1
#

Solvent-accessible surface area (backbone atoms only — not comparable to full-atom values): 10617 Å² total; per-residue (Å²): 96,45,75,45,33,60,49,41,88,81,34,47,68,58,21,48,54,54,39,51,54,60,59,50,44,72,82,62,56,57,66,69,57,50,53,50,53,52,50,52,54,51,52,46,49,52,40,30,75,75,73,62,46,32,32,18,41,88,86,51,64,21,94,40,69,93,52,67,12,55,66,76,51,70,82,60,74,95,59,53,56,58,27,49,55,58,49,48,57,57,41,71,71,47,95,44,70,69,62,29,36,51,52,36,40,47,64,39,25,63,77,55,71,45,92,97,54,84,57,66,39,72,26,38,83,92,45,17,87,38,56,57,52,75,80,43,98,82,38,61,49,83,81,66,76,51,78,62,60,42,77,55,66,48,76,76,68,72,51,51,64,46,64,74,73,36,28,44,39,93,65,74,90,38,76,60,82,82,92,124

Sequence (180 aa):
NQAVLMNVGEGSDKAIEKAESILAEADHPPKEISDMREYIVDLCADLWESIGFQTSVEKYGANSGHRAAILDYLDVPLNDRWWLEDEFDKVAELENESAKKERLIELANWETPGKGSYYDDIGHVGLSPHVVFPGGASAHPMLYKVPNPTFWNHEGGFSRKRLAWHCTLDWPHLLRYEGL

Secondary structure (DSSP, 8-state):
-HHHHT-GGG-HHHHHHHHHHHHHGGGS--HHHHHHHHHHHHHHHHHHHHH-----HHHH--S-TTTT-GGGGTT--SSSHHHHHHHHHHHHT-SSHHHHHHHHHHHHTTT---TT-----TT-TTT-TTB--TT-TT--HHHHTPPPPEE--GGGGT--S-GGGTEE-S--S-B--S--

Radius of gyration: 20.71 Å; Cα contacts (8 Å, |Δi|>4): 186; chains: 1; bounding box: 54×27×59 Å

Mean predicted aligned error: 5.89 Å

Foldseek 3Di:
DLVLLLVCVVFLVNSLVVVLVVLCCLVVDPPVVVVVLVVVVVVCVVCCVPPLQQLACVPSNPPALVPNVVNVCVSPDPALSLLVVVLSVVLVPDDDRVSSSVSSNCVSCVCPVDDPDHDALPQDLVRHVQQDQVVPPPDDNVVVVAFHWDAACPPRVNDSDGPSVRTDGPDRPGGDDPPD